Protein AF-A0A1N5V7X4-F1 (afdb_monomer)

Radius of gyration: 27.91 Å; Cα contacts (8 Å, |Δi|>4): 591; chains: 1; bounding box: 66×37×84 Å

Mean predicted aligned error: 12.01 Å

Nearest PDB structures (foldseek):
  2f5t-assembly1_X-2  TM=7.445E-01  e=3.172E-15  Thermococcus litoralis
  5bpd-assembly1_D  TM=4.805E-01  e=1.870E-15  Pyrococcus furiosus
  5bpi-assembly1_D  TM=4.676E-01  e=7.653E-15  Pyrococcus furiosus
  5bqt-assembly1_B  TM=4.585E-01  e=6.335E-14  Pyrococcus furiosus
  4gem-assembly1_B  TM=7.021E-01  e=2.367E-06  Drosophila melanogaster

Sequence (352 aa):
MKNSKPSHETVIEILQDMGMTELEANVYSFIFKNGGATSRDILRALDLRQPQLYDITSGLERKGFVNVIVGRPQRYEAINPEIIYENREENLKQMRGTFLDWVKKNAPAGYKGEPEIFISRNINGFLSNTLDIIKKANQYIFIHTTLSYLVNFLDYLEEKSRRGVRVFLLLFDDGYEEGFFDEIMKKNIFSNVRYKRIGKFFAVISDESYSAFMPRNILLGARSEQYGYIFKDDDMTWFLIHNFFSGWFSSSVIDERMPEIPAEYDNQRIAITDIISLKNKGVNKIEVTIDGEYRKNGVPVILKGLVSNININEDVVNFTMKGNDGKEISIGGFDSKIEDVIAHRITIENIK

Secondary structure (DSSP, 8-state):
---PPPPHHHHHHHHHHTT--HHHHHHHHHHHHTTSEEHHHHHHHS---HHHHHHHHHHHHHTTSEEEE-SSS-EEEEPPHHHHHHHHHHHHHHHHHHHHHHHHHHPPTT--SS-SEEEESSHHHHHHHHHHHHHH-SSEEEEEE-HHHHGGGHHHHHHHHHTT-EEEEEE--S-PPTTHHHHHHHT---SEEEE-SS--EEEEEETTTEEEEEEHHHHTT---S--EEEE--HHHHHHHHHHHHHHHHTSEEEEEPPPPSSEEES-HHHHHHHHHHHHHTT---EEEEEEEEETTTTEEEEEEEEEEEEEE-SS-EEEEEEETTS-EEEEE-TT-SSSSEEEEEEEEEEE-

Structure (mmCIF, N/CA/C/O backbone):
data_AF-A0A1N5V7X4-F1
#
_entry.id   AF-A0A1N5V7X4-F1
#
loop_
_atom_site.group_PDB
_atom_site.id
_atom_site.type_symbol
_atom_site.label_atom_id
_atom_site.label_alt_id
_atom_site.label_comp_id
_atom_site.label_asym_id
_atom_site.label_entity_id
_atom_site.label_seq_id
_atom_site.pdbx_PDB_ins_code
_atom_site.Cartn_x
_atom_site.Cartn_y
_atom_site.Cartn_z
_atom_site.occupancy
_atom_site.B_iso_or_equiv
_atom_site.auth_seq_id
_atom_site.auth_comp_id
_atom_site.auth_asym_id
_atom_site.auth_atom_id
_atom_site.pdbx_PDB_model_num
ATOM 1 N N . MET A 1 1 ? 23.796 14.922 -6.665 1.00 38.22 1 MET A N 1
ATOM 2 C CA . MET A 1 1 ? 24.810 13.987 -7.207 1.00 38.22 1 MET A CA 1
ATOM 3 C C . MET A 1 1 ? 25.652 14.682 -8.267 1.00 38.22 1 MET A C 1
ATOM 5 O O . MET A 1 1 ? 25.113 15.443 -9.061 1.00 38.22 1 MET A O 1
ATOM 9 N N . LYS A 1 2 ? 26.972 14.460 -8.267 1.00 40.50 2 LYS A N 1
ATOM 10 C CA . LYS A 1 2 ? 27.852 14.876 -9.369 1.00 40.50 2 LYS A CA 1
ATOM 11 C C . LYS A 1 2 ? 27.407 14.145 -10.641 1.00 40.50 2 LYS A C 1
ATOM 13 O O . LYS A 1 2 ? 27.258 12.931 -10.600 1.00 40.50 2 LYS A O 1
ATOM 18 N N . ASN A 1 3 ? 27.232 14.882 -11.737 1.00 38.25 3 ASN A N 1
ATOM 19 C CA . ASN A 1 3 ? 26.995 14.369 -13.090 1.00 38.25 3 ASN A CA 1
ATOM 20 C C . ASN A 1 3 ? 28.169 13.487 -13.563 1.00 38.25 3 ASN A C 1
ATOM 22 O O . ASN A 1 3 ? 28.999 13.917 -14.367 1.00 38.25 3 ASN A O 1
ATOM 26 N N . SER A 1 4 ? 28.283 12.262 -13.055 1.00 53.78 4 SER A N 1
ATOM 27 C CA . SER A 1 4 ? 29.120 11.237 -13.668 1.00 53.78 4 SER A CA 1
ATOM 28 C C . SER A 1 4 ? 28.427 10.795 -14.951 1.00 53.78 4 SER A C 1
ATOM 30 O O . SER A 1 4 ? 27.310 10.281 -14.905 1.00 53.78 4 SER A O 1
ATOM 32 N N . LYS A 1 5 ? 29.063 11.029 -16.103 1.00 64.94 5 LYS A N 1
ATOM 33 C CA . LYS A 1 5 ? 28.578 10.497 -17.381 1.00 64.94 5 LYS A CA 1
ATOM 34 C C . LYS A 1 5 ? 28.381 8.976 -17.241 1.00 64.94 5 LYS A C 1
ATOM 36 O O . LYS A 1 5 ? 29.269 8.338 -16.672 1.00 64.94 5 LYS A O 1
ATOM 41 N N . PRO A 1 6 ? 27.261 8.409 -17.724 1.00 72.81 6 PRO A N 1
ATOM 42 C CA . PRO A 1 6 ? 27.033 6.968 -17.666 1.00 72.81 6 PRO A CA 1
ATOM 43 C C . PRO A 1 6 ? 28.194 6.220 -18.336 1.00 72.81 6 PRO A C 1
ATOM 45 O O . PRO A 1 6 ? 28.766 6.705 -19.320 1.00 72.81 6 PRO A O 1
ATOM 48 N N . SER A 1 7 ? 28.576 5.068 -17.775 1.00 81.75 7 SER A N 1
ATOM 49 C CA . SER A 1 7 ? 29.648 4.241 -18.337 1.00 81.75 7 SER A CA 1
ATOM 50 C C . SER A 1 7 ? 29.233 3.699 -19.710 1.00 81.75 7 SER A C 1
ATOM 52 O O . SER A 1 7 ? 28.048 3.651 -20.049 1.00 81.75 7 SER A O 1
ATOM 54 N N . HIS A 1 8 ? 30.207 3.293 -20.529 1.00 78.94 8 HIS A N 1
ATOM 55 C CA . HIS A 1 8 ? 29.888 2.717 -21.835 1.00 78.94 8 HIS A CA 1
ATOM 56 C C . HIS A 1 8 ? 29.075 1.423 -21.702 1.00 78.94 8 HIS A C 1
ATOM 58 O O . HIS A 1 8 ? 28.142 1.241 -22.476 1.00 78.94 8 HIS A O 1
ATOM 64 N N . GLU A 1 9 ? 29.392 0.592 -20.707 1.00 81.00 9 GLU A N 1
ATOM 65 C CA . GLU A 1 9 ? 28.681 -0.655 -20.399 1.00 81.00 9 GLU A CA 1
ATOM 66 C C . GLU A 1 9 ? 27.210 -0.389 -20.070 1.00 81.00 9 GLU A C 1
ATOM 68 O O . GLU A 1 9 ? 26.336 -0.963 -20.709 1.00 81.00 9 GLU A O 1
ATOM 73 N N . THR A 1 10 ? 26.924 0.582 -19.194 1.00 85.31 10 THR A N 1
ATOM 74 C CA . THR A 1 10 ? 25.542 0.961 -18.855 1.00 85.31 10 THR A CA 1
ATOM 75 C C . THR A 1 10 ? 24.755 1.426 -20.083 1.00 85.31 10 THR A C 1
ATOM 77 O O . THR A 1 10 ? 23.578 1.116 -20.227 1.00 85.31 10 THR A O 1
ATOM 80 N N . VAL A 1 11 ? 25.386 2.162 -21.005 1.00 84.19 11 VAL A N 1
ATOM 81 C CA . VAL A 1 11 ? 24.719 2.598 -22.245 1.00 84.19 11 VAL A CA 1
ATOM 82 C C . VAL A 1 11 ? 24.416 1.415 -23.167 1.00 84.19 11 VAL A C 1
ATOM 84 O O . VAL A 1 11 ? 23.368 1.406 -23.808 1.00 84.19 11 VAL A O 1
ATOM 87 N N . ILE A 1 12 ? 25.304 0.421 -23.244 1.00 85.81 12 ILE A N 1
ATOM 88 C CA . ILE A 1 12 ? 25.067 -0.788 -24.040 1.00 85.81 12 ILE A CA 1
ATOM 89 C C . ILE A 1 12 ? 23.900 -1.592 -23.460 1.00 85.81 12 ILE A C 1
ATOM 91 O O . ILE A 1 12 ? 23.007 -1.953 -24.223 1.00 85.81 12 ILE A O 1
ATOM 95 N N . GLU A 1 13 ? 23.849 -1.785 -22.139 1.00 84.25 13 GLU A N 1
ATOM 96 C CA . GLU A 1 13 ? 22.734 -2.468 -21.464 1.00 84.25 13 GLU A CA 1
ATOM 97 C C . GLU A 1 13 ? 21.389 -1.788 -21.763 1.00 84.25 13 GLU A C 1
ATOM 99 O O . GLU A 1 13 ? 20.445 -2.444 -22.202 1.00 84.25 13 GLU A O 1
ATOM 104 N N . ILE A 1 14 ? 21.322 -0.456 -21.648 1.00 84.69 14 ILE A N 1
ATOM 105 C CA . ILE A 1 14 ? 20.110 0.314 -21.974 1.00 84.69 14 ILE A CA 1
ATOM 106 C C . ILE A 1 14 ? 19.690 0.097 -23.436 1.00 84.69 14 ILE A C 1
ATOM 108 O O . ILE A 1 14 ? 18.512 -0.098 -23.729 1.00 84.69 14 ILE A O 1
ATOM 112 N N . LEU A 1 15 ? 20.637 0.113 -24.380 1.00 85.44 15 LEU A N 1
ATOM 113 C CA . LEU A 1 15 ? 20.335 -0.124 -25.795 1.00 85.44 15 LEU A CA 1
ATOM 114 C C . LEU A 1 15 ? 19.847 -1.559 -26.050 1.00 85.44 15 LEU A C 1
ATOM 116 O O . LEU A 1 15 ? 19.006 -1.774 -26.929 1.00 85.44 15 LEU A O 1
ATOM 120 N N . GLN A 1 16 ? 20.332 -2.536 -25.281 1.00 85.56 16 GLN A N 1
ATOM 121 C CA . GLN A 1 16 ? 19.838 -3.910 -25.342 1.00 85.56 16 GLN A CA 1
ATOM 122 C C . GLN A 1 16 ? 18.400 -4.020 -24.830 1.00 85.56 16 GLN A C 1
ATOM 124 O O . GLN A 1 16 ? 17.574 -4.647 -25.497 1.00 85.56 16 GLN A O 1
ATOM 129 N N . ASP A 1 17 ? 18.064 -3.327 -23.741 1.00 81.31 17 ASP A N 1
ATOM 130 C CA . ASP A 1 17 ? 16.686 -3.219 -23.246 1.00 81.31 17 ASP A CA 1
ATOM 131 C C . ASP A 1 17 ? 15.754 -2.534 -24.264 1.00 81.31 17 ASP A C 1
ATOM 133 O O . ASP A 1 17 ? 14.571 -2.862 -24.362 1.00 81.31 17 ASP A O 1
ATOM 137 N N . MET A 1 18 ? 16.293 -1.650 -25.115 1.00 77.88 18 MET A N 1
ATOM 138 C CA . MET A 1 18 ? 15.581 -1.061 -26.262 1.00 77.88 18 MET A CA 1
ATOM 139 C C . MET A 1 18 ? 15.439 -2.012 -27.471 1.00 77.88 18 MET A C 1
ATOM 141 O O . MET A 1 18 ? 14.917 -1.622 -28.523 1.00 77.88 18 MET A O 1
ATOM 145 N N . GLY A 1 19 ? 15.869 -3.271 -27.345 1.00 80.19 19 GLY A N 1
ATOM 146 C CA . GLY A 1 19 ? 15.718 -4.315 -28.360 1.00 80.19 19 GLY A CA 1
ATOM 147 C C . GLY A 1 19 ? 16.885 -4.425 -29.346 1.00 80.19 19 GLY A C 1
ATOM 148 O O . GLY A 1 19 ? 16.708 -4.964 -30.448 1.00 80.19 19 GLY A O 1
ATOM 149 N N . MET A 1 20 ? 18.066 -3.907 -28.997 1.00 87.19 20 MET A N 1
ATOM 150 C CA . MET A 1 20 ? 19.305 -4.176 -29.734 1.00 87.19 20 MET A CA 1
ATOM 151 C C . MET A 1 20 ? 20.001 -5.446 -29.238 1.00 87.19 20 MET A C 1
ATOM 153 O O . MET A 1 20 ? 19.921 -5.835 -28.080 1.00 87.19 20 MET A O 1
ATOM 157 N N . THR A 1 21 ? 20.747 -6.083 -30.126 1.00 89.75 21 THR A N 1
ATOM 158 C CA . THR A 1 21 ? 21.820 -6.998 -29.737 1.00 89.75 21 THR A CA 1
ATOM 159 C C . THR A 1 21 ? 23.035 -6.200 -29.265 1.00 89.75 21 THR A C 1
ATOM 161 O O . THR A 1 21 ? 23.201 -5.031 -29.613 1.00 89.75 21 THR A O 1
ATOM 164 N N . GLU A 1 22 ? 23.929 -6.838 -28.518 1.00 88.75 22 GLU A N 1
ATOM 165 C CA . GLU A 1 22 ? 25.171 -6.209 -28.055 1.00 88.75 22 GLU A CA 1
ATOM 166 C C . GLU A 1 22 ? 26.015 -5.652 -29.221 1.00 88.75 22 GLU A C 1
ATOM 168 O O . GLU A 1 22 ? 26.541 -4.541 -29.160 1.00 88.75 22 GLU A O 1
ATOM 173 N N . LEU A 1 23 ? 26.098 -6.386 -30.337 1.00 90.75 23 LEU A N 1
ATOM 174 C CA . LEU A 1 23 ? 26.820 -5.939 -31.532 1.00 90.75 23 LEU A CA 1
ATOM 175 C C . LEU A 1 23 ? 26.146 -4.738 -32.210 1.00 90.75 23 LEU A C 1
ATOM 177 O O . LEU A 1 23 ? 26.835 -3.807 -32.628 1.00 90.75 23 LEU A O 1
ATOM 181 N N . GLU A 1 24 ? 24.814 -4.726 -32.293 1.00 92.88 24 GLU A N 1
ATOM 182 C CA . GLU A 1 24 ? 24.054 -3.573 -32.793 1.00 92.88 24 GLU A CA 1
ATOM 183 C C . GLU A 1 24 ? 24.285 -2.333 -31.919 1.00 92.88 24 GLU A C 1
ATOM 185 O O . GLU A 1 24 ? 24.556 -1.258 -32.455 1.00 92.88 24 GLU A O 1
ATOM 190 N N . ALA A 1 25 ? 24.259 -2.485 -30.592 1.00 92.56 25 ALA A N 1
ATOM 191 C CA . ALA A 1 25 ? 24.495 -1.401 -29.642 1.00 92.56 25 ALA A CA 1
ATOM 192 C C . ALA A 1 25 ? 25.911 -0.813 -29.767 1.00 92.56 25 ALA A C 1
ATOM 194 O O . ALA A 1 25 ? 26.089 0.411 -29.740 1.00 92.56 25 ALA A O 1
ATOM 195 N N . ASN A 1 26 ? 26.917 -1.667 -29.974 1.00 91.75 26 ASN A N 1
ATOM 196 C CA . ASN A 1 26 ? 28.298 -1.248 -30.211 1.00 91.75 26 ASN A CA 1
ATOM 197 C C . ASN A 1 26 ? 28.459 -0.493 -31.541 1.00 91.75 26 ASN A C 1
ATOM 199 O O . ASN A 1 26 ? 29.053 0.589 -31.570 1.00 91.75 26 ASN A O 1
ATOM 203 N N . VAL A 1 27 ? 27.888 -1.013 -32.634 1.00 93.50 27 VAL A N 1
ATOM 204 C CA . VAL A 1 27 ? 27.922 -0.350 -33.951 1.00 93.50 27 VAL A CA 1
ATOM 205 C C . VAL A 1 27 ? 27.186 0.990 -33.912 1.00 93.50 27 VAL A C 1
ATOM 207 O O . VAL A 1 27 ? 27.732 1.997 -34.364 1.00 93.50 27 VAL A O 1
ATOM 210 N N . TYR A 1 28 ? 25.989 1.037 -33.325 1.00 92.88 28 TYR A N 1
ATOM 211 C CA . TYR A 1 28 ? 25.222 2.271 -33.156 1.00 92.88 28 TYR A CA 1
ATOM 212 C C . TYR A 1 28 ? 25.993 3.306 -32.326 1.00 92.88 28 TYR A C 1
ATOM 214 O O . TYR A 1 28 ? 26.136 4.453 -32.750 1.00 92.88 28 TYR A O 1
ATOM 222 N N . SER A 1 29 ? 26.566 2.893 -31.189 1.00 91.19 29 SER A N 1
ATOM 223 C CA . SER A 1 29 ? 27.372 3.770 -30.331 1.00 91.19 29 SER A CA 1
ATOM 224 C C . SER A 1 29 ? 28.573 4.349 -31.076 1.00 91.19 29 SER A C 1
ATOM 226 O O . SER A 1 29 ? 28.891 5.528 -30.911 1.00 91.19 29 SER A O 1
ATOM 228 N N . PHE A 1 30 ? 29.241 3.540 -31.903 1.00 92.94 30 PHE A N 1
ATOM 229 C CA . PHE A 1 30 ? 30.347 3.997 -32.738 1.00 92.94 30 PHE A CA 1
ATOM 230 C C . PHE A 1 30 ? 29.884 5.030 -33.773 1.00 92.94 30 PHE A C 1
ATOM 232 O O . PHE A 1 30 ? 30.488 6.098 -33.874 1.00 92.94 30 PHE A O 1
ATOM 239 N N . ILE A 1 31 ? 28.797 4.759 -34.503 1.00 93.50 31 ILE A N 1
ATOM 240 C CA . ILE A 1 31 ? 28.2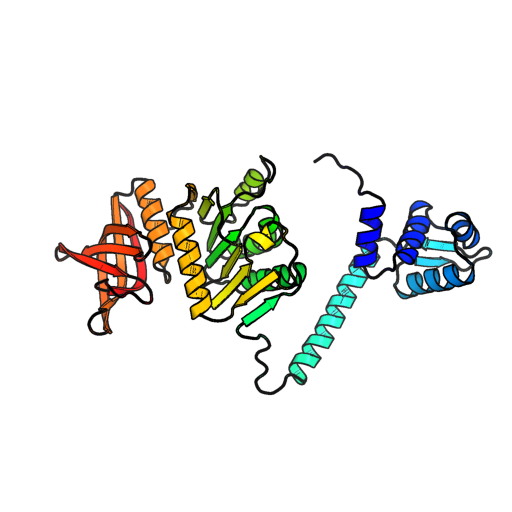29 5.691 -35.491 1.00 93.50 31 ILE A CA 1
ATOM 241 C C . ILE A 1 31 ? 27.845 7.016 -34.816 1.00 93.50 31 ILE A C 1
ATOM 243 O O . ILE A 1 31 ? 28.221 8.080 -35.305 1.00 93.50 31 ILE A O 1
ATOM 247 N N . PHE A 1 32 ? 27.155 6.963 -33.673 1.00 91.00 32 PHE A N 1
ATOM 248 C CA . PHE A 1 32 ? 26.712 8.145 -32.933 1.00 91.00 32 PHE A CA 1
ATOM 249 C C . PHE A 1 32 ? 27.894 8.994 -32.445 1.00 91.00 32 PHE A C 1
ATOM 251 O O . PHE A 1 32 ? 27.939 10.197 -32.701 1.00 91.00 32 PHE A O 1
ATOM 258 N N . LYS A 1 33 ? 28.900 8.371 -31.811 1.00 90.19 33 LYS A N 1
ATOM 259 C CA . LYS A 1 33 ? 30.098 9.068 -31.300 1.00 90.19 33 LYS A CA 1
ATOM 260 C C . LYS A 1 33 ? 30.885 9.790 -32.396 1.00 90.19 33 LYS A C 1
ATOM 262 O O . LYS A 1 33 ? 31.510 10.806 -32.112 1.00 90.19 33 LYS A O 1
ATOM 267 N N . ASN A 1 34 ? 30.861 9.270 -33.622 1.00 91.50 34 ASN A N 1
ATOM 268 C CA . ASN A 1 34 ? 31.596 9.836 -34.753 1.00 91.50 34 ASN A CA 1
ATOM 269 C C . ASN A 1 34 ? 30.761 10.806 -35.612 1.00 91.50 34 ASN A C 1
ATOM 271 O O . ASN A 1 34 ? 31.271 11.328 -36.600 1.00 91.50 34 ASN A O 1
ATOM 275 N N . GLY A 1 35 ? 29.492 11.068 -35.263 1.00 89.69 35 GLY A N 1
ATOM 276 C C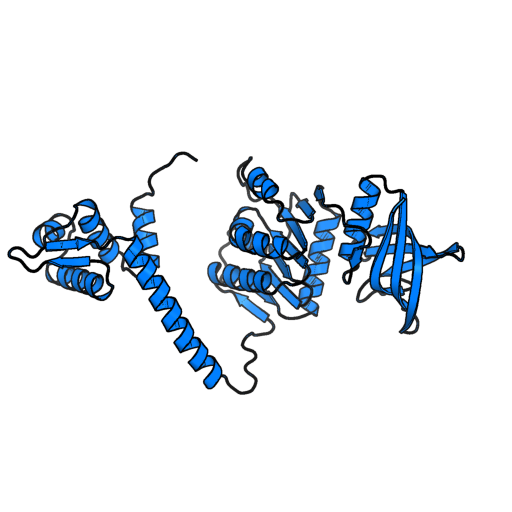A . GLY A 1 35 ? 28.602 11.890 -36.097 1.00 89.69 35 GLY A CA 1
ATOM 277 C C . GLY A 1 35 ? 28.310 11.244 -37.459 1.00 89.69 35 GLY A C 1
ATOM 278 O O . GLY A 1 35 ? 28.133 11.929 -38.468 1.00 89.69 35 GLY A O 1
ATOM 279 N N . GLY A 1 36 ? 28.325 9.914 -37.503 1.00 91.25 36 GLY A N 1
ATOM 280 C CA . GLY A 1 36 ? 28.222 9.100 -38.705 1.00 91.25 36 GLY A CA 1
ATOM 281 C C . GLY A 1 36 ? 29.522 8.373 -39.054 1.00 91.25 36 GLY A C 1
ATOM 282 O O . GLY A 1 36 ? 30.610 8.758 -38.638 1.00 91.25 36 GLY A O 1
ATOM 283 N N . ALA A 1 37 ? 29.412 7.297 -39.828 1.00 94.31 37 ALA A N 1
ATOM 284 C CA . ALA A 1 37 ? 30.558 6.479 -40.218 1.00 94.31 37 ALA A CA 1
ATOM 285 C C . ALA A 1 37 ? 30.322 5.778 -41.558 1.00 94.31 37 ALA A C 1
ATOM 287 O O . ALA A 1 37 ? 29.186 5.464 -41.912 1.00 94.31 37 ALA A O 1
ATOM 288 N N . THR A 1 38 ? 31.386 5.497 -42.309 1.00 94.00 38 THR A N 1
ATOM 289 C CA . THR A 1 38 ? 31.300 4.609 -43.478 1.00 94.00 38 THR A CA 1
ATOM 290 C C . THR A 1 38 ? 31.459 3.151 -43.056 1.00 94.00 38 THR A C 1
ATOM 292 O O . THR A 1 38 ? 32.015 2.859 -41.996 1.00 94.00 38 THR A O 1
ATOM 295 N N . SER A 1 39 ? 31.061 2.203 -43.913 1.00 91.25 39 SER A N 1
ATOM 296 C CA . SER A 1 39 ? 31.326 0.776 -43.655 1.00 91.25 39 SER A CA 1
ATOM 297 C C . SER A 1 39 ? 32.802 0.497 -43.363 1.00 91.25 39 SER A C 1
ATOM 299 O O . SER A 1 39 ? 33.122 -0.349 -42.536 1.00 91.25 39 SER A O 1
ATOM 301 N N . ARG A 1 40 ? 33.714 1.222 -44.022 1.00 90.06 40 ARG A N 1
ATOM 302 C CA . ARG A 1 40 ? 35.155 1.044 -43.837 1.00 90.06 40 ARG A CA 1
ATOM 303 C C . ARG A 1 40 ? 35.621 1.505 -42.459 1.00 90.06 40 ARG A C 1
ATOM 305 O O . ARG A 1 40 ? 36.514 0.878 -41.898 1.00 90.06 40 ARG A O 1
ATOM 312 N N . ASP A 1 41 ? 35.040 2.578 -41.935 1.00 92.44 41 ASP A N 1
ATOM 313 C CA . ASP A 1 41 ? 35.384 3.101 -40.611 1.00 92.44 41 ASP A CA 1
ATOM 314 C C . ASP A 1 41 ? 34.920 2.133 -39.524 1.00 92.44 41 ASP A C 1
ATOM 316 O O . ASP A 1 41 ? 35.686 1.808 -38.619 1.00 92.44 41 ASP A O 1
ATOM 320 N N . ILE A 1 42 ? 33.707 1.592 -39.678 1.00 92.94 42 ILE A N 1
ATOM 321 C CA . ILE A 1 42 ? 33.131 0.638 -38.728 1.00 92.94 42 ILE A CA 1
ATOM 322 C C . ILE A 1 42 ? 33.935 -0.671 -38.714 1.00 92.94 42 ILE A C 1
ATOM 324 O O . ILE A 1 42 ? 34.324 -1.116 -37.643 1.00 92.94 42 ILE A O 1
ATOM 328 N N . LEU A 1 43 ? 34.255 -1.249 -39.882 1.00 91.75 43 LEU A N 1
ATOM 329 C CA . LEU A 1 43 ? 35.048 -2.492 -39.982 1.00 91.75 43 LEU A CA 1
ATOM 330 C C . LEU A 1 43 ? 36.482 -2.355 -39.451 1.00 91.75 43 LEU A C 1
ATOM 332 O O . LEU A 1 43 ? 37.118 -3.352 -39.134 1.00 91.75 43 LEU A O 1
ATOM 336 N N . ARG A 1 44 ? 37.032 -1.135 -39.423 1.00 89.81 44 ARG A N 1
ATOM 337 C CA . ARG A 1 44 ? 38.366 -0.878 -38.860 1.00 89.81 44 ARG A CA 1
ATOM 338 C C . ARG A 1 44 ? 38.337 -0.731 -37.348 1.00 89.81 44 ARG A C 1
ATOM 340 O O . ARG A 1 44 ? 39.305 -1.102 -36.697 1.00 89.81 44 ARG A O 1
ATOM 347 N N . ALA A 1 45 ? 37.287 -0.110 -36.821 1.00 90.06 45 ALA A N 1
ATOM 348 C CA . ALA A 1 45 ? 37.178 0.192 -35.402 1.00 90.06 45 ALA A CA 1
ATOM 349 C C . ALA A 1 45 ? 36.593 -0.969 -34.595 1.00 90.06 45 ALA A C 1
ATOM 351 O O . ALA A 1 45 ? 36.943 -1.146 -33.432 1.00 90.06 45 ALA A O 1
ATOM 352 N N . LEU A 1 46 ? 35.701 -1.742 -35.210 1.00 87.38 46 LEU A N 1
ATOM 353 C CA . LEU A 1 46 ? 35.051 -2.898 -34.617 1.00 87.38 46 LEU A CA 1
ATOM 354 C C . LEU A 1 46 ? 35.508 -4.125 -35.400 1.00 87.38 46 LEU A C 1
ATOM 356 O O . LEU A 1 46 ? 35.407 -4.131 -36.626 1.00 87.38 46 LEU A O 1
ATOM 360 N N . ASP A 1 47 ? 36.018 -5.137 -34.697 1.00 87.00 47 ASP A N 1
ATOM 361 C CA . ASP A 1 47 ? 36.519 -6.394 -35.269 1.00 87.00 47 ASP A CA 1
ATOM 362 C C . ASP A 1 47 ? 35.369 -7.229 -35.863 1.00 87.00 47 ASP A C 1
ATOM 364 O O . ASP A 1 47 ? 34.889 -8.211 -35.298 1.00 87.00 47 ASP A O 1
ATOM 368 N N . LEU A 1 48 ? 34.842 -6.755 -36.990 1.00 90.44 48 LEU A N 1
ATOM 369 C CA . LEU A 1 48 ? 33.661 -7.266 -37.665 1.00 90.44 48 LEU A CA 1
ATOM 370 C C . LEU A 1 48 ? 34.019 -7.653 -39.094 1.00 90.44 48 LEU A C 1
ATOM 372 O O . LEU A 1 48 ? 34.777 -6.973 -39.785 1.00 90.44 48 LEU A O 1
ATOM 376 N N . ARG A 1 49 ? 33.399 -8.724 -39.590 1.00 90.38 49 ARG A N 1
ATOM 377 C CA . ARG A 1 49 ? 33.468 -9.082 -41.011 1.00 90.38 49 ARG A CA 1
ATOM 378 C C . ARG A 1 49 ? 32.405 -8.320 -41.793 1.00 90.38 49 ARG A C 1
ATOM 380 O O . ARG A 1 49 ? 31.328 -8.022 -41.284 1.00 90.38 49 ARG A O 1
ATOM 387 N N . GLN A 1 50 ? 32.674 -8.068 -43.072 1.00 87.38 50 GLN A N 1
ATOM 388 C CA . GLN A 1 50 ? 31.773 -7.310 -43.944 1.00 87.38 50 GLN A CA 1
ATOM 389 C C . GLN A 1 50 ? 30.324 -7.846 -43.993 1.00 87.38 50 GLN A C 1
ATOM 391 O O . GLN A 1 50 ? 29.416 -7.020 -43.915 1.00 87.38 50 GLN A O 1
ATOM 396 N N . PRO A 1 51 ? 30.069 -9.173 -44.038 1.00 90.81 51 PRO A N 1
ATOM 397 C CA . PRO A 1 51 ? 28.703 -9.696 -43.959 1.00 90.81 51 PRO A CA 1
ATOM 398 C C . PRO A 1 51 ? 28.013 -9.367 -42.628 1.00 90.81 51 PRO A C 1
ATOM 400 O O . PRO A 1 51 ? 26.867 -8.937 -42.624 1.00 90.81 51 PRO A O 1
ATOM 403 N N . GLN A 1 52 ? 28.737 -9.471 -41.506 1.00 90.19 52 GLN A N 1
ATOM 404 C CA . GLN A 1 52 ? 28.195 -9.170 -40.175 1.00 90.19 52 GLN A CA 1
ATOM 405 C C . GLN A 1 52 ? 27.809 -7.697 -40.058 1.00 90.19 52 GLN A C 1
ATOM 407 O O . GLN A 1 52 ? 26.754 -7.381 -39.518 1.00 90.19 52 GLN A O 1
ATOM 412 N N . LEU A 1 53 ? 28.638 -6.794 -40.591 1.00 92.00 53 LEU A N 1
ATOM 413 C CA . LEU A 1 53 ? 28.308 -5.375 -40.587 1.00 92.00 53 LEU A CA 1
ATOM 414 C C . LEU A 1 53 ? 27.035 -5.089 -41.389 1.00 92.00 53 LEU A C 1
ATOM 416 O O . LEU A 1 53 ? 26.229 -4.286 -40.939 1.00 92.00 53 LEU A O 1
ATOM 420 N N . TYR A 1 54 ? 26.853 -5.734 -42.543 1.00 89.50 54 TYR A N 1
ATOM 421 C CA . TYR A 1 54 ? 25.648 -5.559 -43.354 1.00 89.50 54 TYR A CA 1
ATOM 422 C C . TYR A 1 54 ? 24.387 -6.020 -42.612 1.00 89.50 54 TYR A C 1
ATOM 424 O O . TYR A 1 54 ? 23.395 -5.293 -42.577 1.00 89.50 54 TYR A O 1
ATOM 432 N N . ASP A 1 55 ? 24.443 -7.186 -41.964 1.00 90.81 55 ASP A N 1
ATOM 433 C CA . ASP A 1 55 ? 23.324 -7.703 -41.170 1.00 90.81 55 ASP A CA 1
ATOM 434 C C . ASP A 1 55 ? 22.971 -6.755 -40.015 1.00 90.81 55 ASP A C 1
ATOM 436 O O . ASP A 1 55 ? 21.795 -6.455 -39.789 1.00 90.81 55 ASP A O 1
ATOM 440 N N . ILE A 1 56 ? 23.993 -6.234 -39.325 1.00 94.12 56 ILE A N 1
ATOM 441 C CA . ILE A 1 56 ? 23.837 -5.296 -38.210 1.00 94.12 56 ILE A CA 1
ATOM 442 C C . ILE A 1 56 ? 23.263 -3.958 -38.686 1.00 94.12 56 ILE A C 1
ATOM 444 O O . ILE A 1 56 ? 22.284 -3.481 -38.115 1.00 94.12 56 ILE A O 1
ATOM 448 N N . THR A 1 57 ? 23.832 -3.336 -39.722 1.00 91.06 57 THR A N 1
ATOM 449 C CA . THR A 1 57 ? 23.356 -2.026 -40.192 1.00 91.06 57 THR A CA 1
ATOM 450 C C . THR A 1 57 ? 21.966 -2.118 -40.801 1.00 91.06 57 THR A C 1
ATOM 452 O O . THR A 1 57 ? 21.155 -1.229 -40.561 1.00 91.06 57 THR A O 1
ATOM 455 N N . SER A 1 58 ? 21.643 -3.213 -41.494 1.00 89.38 58 SER A N 1
ATOM 456 C CA . SER A 1 58 ? 20.285 -3.472 -41.977 1.00 89.38 58 SER A CA 1
ATOM 457 C C . SER A 1 58 ? 19.305 -3.717 -40.822 1.00 89.38 58 SER A C 1
ATOM 459 O O . SER A 1 58 ? 18.164 -3.260 -40.867 1.00 89.38 58 SER A O 1
ATOM 461 N N . GLY A 1 59 ? 19.733 -4.405 -39.757 1.00 90.00 59 GLY A N 1
ATOM 462 C CA . GLY A 1 59 ? 18.956 -4.557 -38.524 1.00 90.00 59 GLY A CA 1
ATOM 463 C C . GLY A 1 59 ? 18.648 -3.216 -37.860 1.00 90.00 59 GLY A C 1
ATOM 464 O O . GLY A 1 59 ? 17.485 -2.926 -37.575 1.00 90.00 59 GLY A O 1
ATOM 465 N N . LEU A 1 60 ? 19.669 -2.376 -37.686 1.00 90.81 60 LEU A N 1
ATOM 466 C CA . LEU A 1 60 ? 19.543 -1.030 -37.129 1.00 90.81 60 LEU A CA 1
ATOM 467 C C . LEU A 1 60 ? 18.647 -0.127 -37.988 1.00 90.81 60 LEU A C 1
ATOM 469 O O . LEU A 1 60 ? 17.814 0.589 -37.437 1.00 90.81 60 LEU A O 1
ATOM 473 N N . GLU A 1 61 ? 18.775 -0.183 -39.314 1.00 90.25 61 GLU A N 1
ATOM 474 C CA . GLU A 1 61 ? 17.941 0.577 -40.252 1.00 90.25 61 GLU A CA 1
ATOM 475 C C . GLU A 1 61 ? 16.471 0.148 -40.158 1.00 90.25 61 GLU A C 1
ATOM 477 O O . GLU A 1 61 ? 15.603 0.985 -39.918 1.00 90.25 61 GLU A O 1
ATOM 482 N N . ARG A 1 62 ? 16.176 -1.161 -40.230 1.00 86.12 62 ARG A N 1
ATOM 483 C CA . ARG A 1 62 ? 14.801 -1.685 -40.080 1.00 86.12 62 ARG A CA 1
ATOM 484 C C . ARG A 1 62 ? 14.169 -1.302 -38.747 1.00 86.12 62 ARG A C 1
ATOM 486 O O . ARG A 1 62 ? 12.960 -1.115 -38.660 1.00 86.12 62 ARG A O 1
ATOM 493 N N . LYS A 1 63 ? 14.983 -1.241 -37.697 1.00 83.94 63 LYS A N 1
ATOM 494 C CA . LYS A 1 63 ? 14.558 -0.862 -36.350 1.00 83.94 63 LYS A CA 1
ATOM 495 C C . LYS A 1 63 ? 14.444 0.659 -36.158 1.00 83.94 63 LYS A C 1
ATOM 497 O O . LYS A 1 63 ? 13.980 1.055 -35.088 1.00 83.94 63 LYS A O 1
ATOM 502 N N . GLY A 1 64 ? 14.851 1.465 -37.145 1.00 86.56 64 GLY A N 1
ATOM 503 C CA . GLY A 1 64 ? 14.763 2.926 -37.138 1.00 86.56 64 GLY A CA 1
ATOM 504 C C . GLY A 1 64 ? 15.849 3.633 -36.324 1.00 86.56 64 GLY A C 1
ATOM 505 O O . GLY A 1 64 ? 15.612 4.734 -35.845 1.00 86.56 64 GLY A O 1
ATOM 506 N N . PHE A 1 65 ? 17.018 3.014 -36.128 1.00 88.94 65 PHE A N 1
ATOM 507 C CA . PHE A 1 65 ? 18.112 3.587 -35.329 1.00 88.94 65 PHE A CA 1
ATOM 508 C C . PHE A 1 65 ? 19.191 4.287 -36.158 1.00 88.94 65 PHE A C 1
ATOM 510 O O . PHE A 1 65 ? 19.906 5.143 -35.638 1.00 88.94 65 PHE A O 1
ATOM 517 N N . VAL A 1 66 ? 19.340 3.936 -37.435 1.00 92.19 66 VAL A N 1
ATOM 518 C CA . VAL A 1 66 ? 20.315 4.568 -38.332 1.00 92.19 66 VAL A CA 1
ATOM 519 C C . VAL A 1 66 ? 19.682 4.890 -39.677 1.00 92.19 66 VAL A C 1
ATOM 521 O O . VAL A 1 66 ? 18.868 4.122 -40.183 1.00 92.19 66 VAL A O 1
ATOM 524 N N . ASN A 1 67 ? 20.105 6.000 -40.270 1.00 90.38 67 ASN A N 1
ATOM 525 C CA . ASN A 1 67 ? 19.843 6.339 -41.659 1.00 90.38 67 ASN A CA 1
ATOM 526 C C . ASN A 1 67 ? 21.015 5.894 -42.529 1.00 90.38 67 ASN A C 1
ATOM 528 O O . ASN A 1 67 ? 22.180 6.119 -42.188 1.00 90.38 67 ASN A O 1
ATOM 532 N N . VAL A 1 68 ? 20.702 5.309 -43.683 1.00 90.06 68 VAL A N 1
ATOM 533 C CA . VAL A 1 68 ? 21.686 4.987 -44.716 1.00 90.06 68 VAL A CA 1
ATOM 534 C C . VAL A 1 68 ? 21.689 6.100 -45.756 1.00 90.06 68 VAL A C 1
ATOM 536 O O . VAL A 1 68 ? 20.755 6.253 -46.541 1.00 90.06 68 VAL A O 1
ATOM 539 N N . ILE A 1 69 ? 22.766 6.879 -45.789 1.00 88.25 69 ILE A N 1
ATOM 540 C CA . ILE A 1 69 ? 22.977 7.895 -46.815 1.00 88.25 69 ILE A CA 1
ATOM 541 C C . ILE A 1 69 ? 23.633 7.225 -48.017 1.00 88.25 69 ILE A C 1
ATOM 543 O O . ILE A 1 69 ? 24.799 6.807 -47.984 1.00 88.25 69 ILE A O 1
ATOM 547 N N . VAL A 1 70 ? 22.854 7.128 -49.092 1.00 80.06 70 VAL A N 1
ATOM 548 C CA . VAL A 1 70 ? 23.291 6.553 -50.363 1.00 80.06 70 VAL A CA 1
ATOM 549 C C . VAL A 1 70 ? 24.358 7.458 -50.981 1.00 80.06 70 VAL A C 1
ATOM 551 O O . VAL A 1 70 ? 24.110 8.616 -51.307 1.00 80.06 70 VAL A O 1
ATOM 554 N N . GLY A 1 71 ? 25.564 6.919 -51.146 1.00 76.31 71 GLY A N 1
ATOM 555 C CA . GLY A 1 71 ? 26.724 7.644 -51.654 1.00 76.31 71 GLY A CA 1
ATOM 556 C C . GLY A 1 71 ? 27.900 6.713 -51.941 1.00 76.31 71 GLY A C 1
ATOM 557 O O . GLY A 1 71 ? 27.828 5.503 -51.720 1.00 76.31 71 GLY A O 1
ATOM 558 N N . ARG A 1 72 ? 29.003 7.271 -52.454 1.00 76.00 72 ARG A N 1
ATOM 559 C CA . ARG A 1 72 ? 30.273 6.552 -52.645 1.00 76.00 72 ARG A CA 1
ATOM 560 C C . ARG A 1 72 ? 31.390 7.292 -51.897 1.00 76.00 72 ARG A C 1
ATOM 562 O O . ARG A 1 72 ? 31.914 8.259 -52.444 1.00 76.00 72 ARG A O 1
ATOM 569 N N . PRO A 1 73 ? 31.779 6.854 -50.686 1.00 78.94 73 PRO A N 1
ATOM 570 C CA . PRO A 1 73 ? 31.296 5.671 -49.961 1.00 78.94 73 PRO A CA 1
ATOM 571 C C . PRO A 1 73 ? 29.921 5.871 -49.298 1.00 78.94 73 PRO A C 1
ATOM 573 O O . PRO A 1 73 ? 29.528 6.993 -48.993 1.00 78.94 73 PRO A O 1
ATOM 576 N N . GLN A 1 74 ? 29.211 4.766 -49.056 1.00 86.44 74 GLN A N 1
ATOM 577 C CA . GLN A 1 74 ? 27.971 4.747 -48.274 1.00 86.44 74 GLN A CA 1
ATOM 578 C C . GLN A 1 74 ? 28.263 5.142 -46.821 1.00 86.44 74 GLN A C 1
ATOM 580 O O . GLN A 1 74 ? 29.241 4.662 -46.233 1.00 86.44 74 GLN A O 1
ATOM 585 N N . ARG A 1 75 ? 27.411 5.998 -46.250 1.00 92.00 75 ARG A N 1
ATOM 586 C CA . ARG A 1 75 ? 27.556 6.519 -44.885 1.00 92.00 75 ARG A CA 1
ATOM 587 C C . ARG A 1 75 ? 26.319 6.190 -44.059 1.00 92.00 75 ARG A C 1
ATOM 589 O O . ARG A 1 75 ? 25.203 6.264 -44.559 1.00 92.00 75 ARG A O 1
ATOM 596 N N . TYR A 1 76 ? 26.537 5.842 -42.801 1.00 93.75 76 TYR A N 1
ATOM 597 C CA . TYR A 1 76 ? 25.492 5.623 -41.810 1.00 93.75 76 TYR A CA 1
ATOM 598 C C . TYR A 1 76 ? 25.481 6.792 -40.840 1.00 93.75 76 TYR A C 1
ATOM 600 O O . TYR A 1 76 ? 26.547 7.231 -40.405 1.00 93.75 76 TYR A O 1
ATOM 608 N N . GLU A 1 77 ? 24.297 7.263 -40.481 1.00 93.75 77 GLU A N 1
ATOM 609 C CA . GLU A 1 77 ? 24.104 8.289 -39.459 1.00 93.75 77 GLU A CA 1
ATOM 610 C C . GLU A 1 77 ? 23.131 7.784 -38.405 1.00 93.75 77 GLU A C 1
ATOM 612 O O . GLU A 1 77 ? 22.113 7.180 -38.732 1.00 93.75 77 GLU A O 1
ATOM 617 N N . ALA A 1 78 ? 23.455 8.001 -37.133 1.00 91.56 78 ALA A N 1
ATOM 618 C CA . ALA A 1 78 ? 22.562 7.645 -36.044 1.00 91.56 78 ALA A CA 1
ATOM 619 C C . ALA A 1 78 ? 21.369 8.607 -36.029 1.00 91.56 78 ALA A C 1
ATOM 621 O O . ALA A 1 78 ? 21.540 9.820 -36.153 1.00 91.56 78 ALA A O 1
ATOM 622 N N . ILE A 1 79 ? 20.165 8.063 -35.876 1.00 88.19 79 ILE A N 1
ATOM 623 C CA . ILE A 1 79 ? 18.961 8.871 -35.673 1.00 88.19 79 ILE A CA 1
ATOM 624 C C . ILE A 1 79 ? 18.999 9.452 -34.252 1.00 88.19 79 ILE A C 1
ATOM 626 O O . ILE A 1 79 ? 19.606 8.871 -33.352 1.00 88.19 79 ILE A O 1
ATOM 630 N N . ASN A 1 80 ? 18.377 10.618 -34.048 1.00 82.06 80 ASN A N 1
ATOM 631 C CA . ASN A 1 80 ? 18.268 11.228 -32.723 1.00 82.06 80 ASN A CA 1
ATOM 632 C C . ASN A 1 80 ? 17.612 10.232 -31.729 1.00 82.06 80 ASN A C 1
ATOM 634 O O . ASN A 1 80 ? 16.493 9.781 -31.996 1.00 82.06 80 ASN A O 1
ATOM 638 N N . PRO A 1 81 ? 18.269 9.908 -30.594 1.00 78.19 81 PRO A N 1
ATOM 639 C CA . PRO A 1 81 ? 17.727 9.028 -29.560 1.00 78.19 81 PRO A CA 1
ATOM 640 C C . PRO A 1 81 ? 16.323 9.399 -29.068 1.00 78.19 81 PRO A C 1
ATOM 642 O O . PRO A 1 81 ? 15.538 8.497 -28.790 1.00 78.19 81 PRO A O 1
ATOM 645 N N . GLU A 1 82 ? 15.985 10.691 -28.991 1.00 80.44 82 GLU A N 1
ATOM 646 C CA . GLU A 1 82 ? 14.649 11.144 -28.569 1.00 80.44 82 GLU A CA 1
ATOM 647 C C . GLU A 1 82 ? 13.569 10.660 -29.547 1.00 80.44 82 GLU A C 1
ATOM 649 O O . GLU A 1 82 ? 12.599 10.027 -29.140 1.00 80.44 82 GLU A O 1
ATOM 654 N N . ILE A 1 83 ? 13.804 10.831 -30.853 1.00 81.31 83 ILE A N 1
ATOM 655 C CA . ILE A 1 83 ? 12.888 10.393 -31.920 1.00 81.31 83 ILE A CA 1
ATOM 656 C C . ILE A 1 83 ? 12.737 8.868 -31.921 1.00 81.31 83 ILE A C 1
ATOM 658 O O . ILE A 1 83 ? 11.648 8.330 -32.124 1.00 81.31 83 ILE A O 1
ATOM 662 N N . ILE A 1 84 ? 13.838 8.145 -31.707 1.00 80.19 84 ILE A N 1
ATOM 663 C CA . ILE A 1 84 ? 13.816 6.683 -31.593 1.00 80.19 84 ILE A CA 1
ATOM 664 C C . ILE A 1 84 ? 12.912 6.258 -30.430 1.00 80.19 84 ILE A C 1
ATOM 666 O O . ILE A 1 84 ? 12.102 5.341 -30.587 1.00 80.19 84 ILE A O 1
ATOM 670 N N . TYR A 1 85 ? 13.067 6.902 -29.271 1.00 79.00 85 TYR A N 1
ATOM 671 C CA . TYR A 1 85 ? 12.306 6.583 -28.069 1.00 79.00 85 TYR A CA 1
ATOM 672 C C . TYR A 1 85 ? 10.810 6.852 -28.267 1.00 79.00 85 TYR A C 1
ATOM 674 O O . TYR A 1 85 ? 10.000 5.956 -28.033 1.00 79.00 85 TYR A O 1
ATOM 682 N N . GLU A 1 86 ? 10.451 8.026 -28.790 1.00 82.25 86 GLU A N 1
ATOM 683 C CA . GLU A 1 86 ? 9.062 8.403 -29.087 1.00 82.25 86 GLU A CA 1
ATOM 684 C C . GLU A 1 86 ? 8.395 7.403 -30.044 1.00 82.25 86 GLU A C 1
ATOM 686 O O . GLU A 1 86 ? 7.342 6.842 -29.734 1.00 82.25 86 GLU A O 1
ATOM 691 N N . ASN A 1 87 ? 9.056 7.075 -31.160 1.00 79.88 87 ASN A N 1
ATOM 692 C CA . ASN A 1 87 ? 8.546 6.102 -32.129 1.00 79.88 87 ASN A CA 1
ATOM 693 C C . ASN A 1 87 ? 8.354 4.708 -31.513 1.00 79.88 87 ASN A C 1
ATOM 695 O O . ASN A 1 87 ? 7.424 3.976 -31.863 1.00 79.88 87 ASN A O 1
ATOM 699 N N . ARG A 1 88 ? 9.249 4.288 -30.613 1.00 79.06 88 ARG A N 1
ATOM 700 C CA . ARG A 1 88 ? 9.131 2.999 -29.917 1.00 79.06 88 ARG A CA 1
ATOM 701 C C . ARG A 1 88 ? 7.975 2.999 -28.932 1.00 79.06 88 ARG A C 1
ATOM 703 O O . ARG A 1 88 ? 7.225 2.024 -28.897 1.00 79.06 88 ARG A O 1
ATOM 710 N N . GLU A 1 89 ? 7.809 4.077 -28.178 1.00 81.94 89 GLU A N 1
ATOM 711 C CA . GLU A 1 89 ? 6.698 4.237 -27.248 1.00 81.94 89 GLU A CA 1
ATOM 712 C C . GLU A 1 89 ? 5.349 4.200 -27.986 1.00 81.94 89 GLU A C 1
ATOM 714 O O . GLU A 1 89 ? 4.433 3.488 -27.567 1.00 81.94 89 GLU A O 1
ATOM 719 N N . GLU A 1 90 ? 5.234 4.888 -29.125 1.00 83.12 90 GLU A N 1
ATOM 720 C CA . GLU A 1 90 ? 4.035 4.858 -29.968 1.00 83.12 90 GLU A CA 1
ATOM 721 C C . GLU A 1 90 ? 3.747 3.465 -30.536 1.00 83.12 90 GLU A C 1
ATOM 723 O O . GLU A 1 90 ? 2.621 2.971 -30.418 1.00 83.12 90 GLU A O 1
ATOM 728 N N . ASN A 1 91 ? 4.758 2.790 -31.089 1.00 82.81 91 ASN A N 1
ATOM 729 C CA . ASN A 1 91 ? 4.604 1.429 -31.605 1.00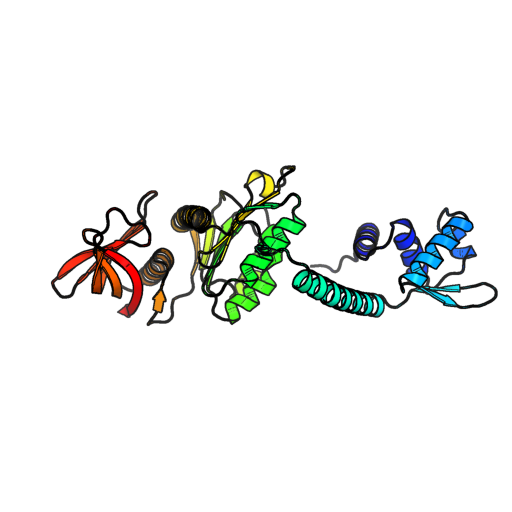 82.81 91 ASN A CA 1
ATOM 730 C C . ASN A 1 91 ? 4.149 0.457 -30.506 1.00 82.81 91 ASN A C 1
ATOM 732 O O . ASN A 1 91 ? 3.224 -0.330 -30.716 1.00 82.81 91 ASN A O 1
ATOM 736 N N . LEU A 1 92 ? 4.735 0.540 -29.306 1.00 82.75 92 LEU A N 1
ATOM 737 C CA . LEU A 1 92 ? 4.315 -0.270 -28.160 1.00 82.75 92 LEU A CA 1
ATOM 738 C C . LEU A 1 92 ? 2.873 0.040 -27.739 1.00 82.75 92 LEU A C 1
ATOM 740 O O . LEU A 1 92 ? 2.115 -0.889 -27.451 1.00 82.75 92 LEU A O 1
ATOM 744 N N . LYS A 1 93 ? 2.455 1.313 -27.750 1.00 80.88 93 LYS A N 1
ATOM 745 C CA . LYS A 1 93 ? 1.057 1.706 -27.489 1.00 80.88 93 LYS A CA 1
ATOM 746 C C . LYS A 1 93 ? 0.095 1.097 -28.518 1.00 80.88 93 LYS A C 1
ATOM 748 O O . LYS A 1 93 ? -0.946 0.569 -28.124 1.00 80.88 93 LYS A O 1
ATOM 753 N N . GLN A 1 94 ? 0.444 1.103 -29.805 1.00 83.31 94 GLN A N 1
ATOM 754 C CA . GLN A 1 94 ? -0.375 0.503 -30.870 1.00 83.31 94 GLN A CA 1
ATOM 755 C C . GLN A 1 94 ? -0.456 -1.028 -30.758 1.00 83.31 94 GLN A C 1
ATOM 757 O O . GLN A 1 94 ? -1.546 -1.608 -30.821 1.00 83.31 94 GLN A O 1
ATOM 762 N N . MET A 1 95 ? 0.685 -1.689 -30.534 1.00 85.31 95 MET A N 1
ATOM 763 C CA . MET A 1 95 ? 0.753 -3.136 -30.304 1.00 85.31 95 MET A CA 1
ATOM 764 C C . MET A 1 95 ? -0.075 -3.538 -29.083 1.00 85.31 95 MET A C 1
ATOM 766 O O . MET A 1 95 ? -0.844 -4.498 -29.151 1.00 85.31 95 MET A O 1
ATOM 770 N N . ARG A 1 96 ? 0.021 -2.768 -27.990 1.00 85.12 96 ARG A N 1
ATOM 771 C CA . ARG A 1 96 ? -0.792 -2.955 -26.784 1.00 85.12 96 ARG A CA 1
ATOM 772 C C . ARG A 1 96 ? -2.281 -2.896 -27.108 1.00 85.12 96 ARG A C 1
ATOM 774 O O . ARG A 1 96 ? -3.009 -3.785 -26.679 1.00 85.12 96 ARG A O 1
ATOM 781 N N . GLY A 1 97 ? -2.737 -1.883 -27.848 1.00 82.31 97 GLY A N 1
ATOM 782 C CA . GLY A 1 97 ? -4.146 -1.756 -28.235 1.00 82.31 97 GLY A CA 1
ATOM 783 C C . GLY A 1 97 ? -4.642 -2.983 -29.002 1.00 82.31 97 GLY A C 1
ATOM 784 O O . GLY A 1 97 ? -5.604 -3.630 -28.591 1.00 82.31 97 GLY A O 1
ATOM 785 N N . THR A 1 98 ? -3.905 -3.368 -30.045 1.00 89.00 98 THR A N 1
ATOM 786 C CA . THR A 1 98 ? -4.230 -4.527 -30.893 1.00 89.00 98 THR A CA 1
ATOM 787 C C . THR A 1 98 ? -4.284 -5.830 -30.091 1.00 89.00 98 THR A C 1
ATOM 789 O O . THR A 1 98 ? -5.223 -6.616 -30.229 1.00 89.00 98 THR A O 1
ATOM 792 N N . PHE A 1 99 ? -3.294 -6.060 -29.223 1.00 86.19 99 PHE A N 1
ATOM 793 C CA . PHE A 1 99 ? -3.232 -7.259 -28.392 1.00 86.19 99 PHE A CA 1
ATOM 794 C C . PHE A 1 99 ? -4.373 -7.311 -27.373 1.00 86.19 99 PHE A C 1
ATOM 796 O O . PHE A 1 99 ? -5.035 -8.339 -27.251 1.00 86.19 99 PHE A O 1
ATOM 803 N N . LEU A 1 100 ? -4.651 -6.206 -26.674 1.00 83.75 100 LEU A N 1
ATOM 804 C CA . LEU A 1 100 ? -5.735 -6.156 -25.691 1.00 83.75 100 LEU A CA 1
ATOM 805 C C . LEU A 1 100 ? -7.110 -6.361 -26.337 1.00 83.75 100 LEU A C 1
ATOM 807 O O . LEU A 1 100 ? -7.961 -7.025 -25.746 1.00 83.75 100 LEU A O 1
ATOM 811 N N . ASP A 1 101 ? -7.328 -5.856 -27.550 1.00 85.75 101 ASP A N 1
ATOM 812 C CA . ASP A 1 101 ? -8.561 -6.109 -28.299 1.00 85.75 101 ASP A CA 1
ATOM 813 C C . ASP A 1 101 ? -8.699 -7.578 -28.706 1.00 85.75 101 ASP A C 1
ATOM 815 O O . ASP A 1 101 ? -9.793 -8.144 -28.628 1.00 85.75 101 ASP A O 1
ATOM 819 N N . TRP A 1 102 ? -7.597 -8.222 -29.100 1.00 88.69 102 TRP A N 1
ATOM 820 C CA . TRP A 1 102 ? -7.589 -9.659 -29.357 1.00 88.69 102 TRP A CA 1
ATOM 821 C C . TRP A 1 102 ? -7.899 -10.456 -28.084 1.00 88.69 102 TRP A C 1
ATOM 823 O O . TRP A 1 102 ? -8.767 -11.328 -28.124 1.00 88.69 102 TRP A O 1
ATOM 833 N N . VAL A 1 103 ? -7.275 -10.123 -26.947 1.00 81.44 103 VAL A N 1
ATOM 834 C CA . VAL A 1 103 ? -7.531 -10.780 -25.653 1.00 81.44 103 VAL A CA 1
ATOM 835 C C . VAL A 1 103 ? -9.001 -10.649 -25.263 1.00 81.44 103 VAL A C 1
ATOM 837 O O . VAL A 1 103 ? -9.632 -11.651 -24.950 1.00 81.44 103 VAL A O 1
ATOM 840 N N . LYS A 1 104 ? -9.591 -9.451 -25.356 1.00 80.19 104 LYS A N 1
ATOM 841 C CA . LYS A 1 104 ? -11.016 -9.240 -25.044 1.00 80.19 104 LYS A CA 1
ATOM 842 C C . LYS A 1 104 ? -11.950 -10.095 -25.903 1.00 80.19 104 LYS A C 1
ATOM 844 O O . LYS A 1 104 ? -12.967 -10.561 -25.406 1.00 80.19 104 LYS A O 1
ATOM 849 N N . LYS A 1 105 ? -11.620 -10.289 -27.184 1.00 86.50 105 LYS A N 1
ATOM 850 C CA . LYS A 1 105 ? -12.435 -11.075 -28.128 1.00 86.50 105 LYS A CA 1
ATOM 851 C C . LYS A 1 105 ? -12.260 -12.586 -27.976 1.00 86.50 105 LYS A C 1
ATOM 853 O O . LYS A 1 105 ? -13.163 -13.325 -28.349 1.00 86.50 105 LYS A O 1
ATOM 858 N N . ASN A 1 106 ? -11.109 -13.035 -27.477 1.00 86.75 106 ASN A N 1
ATOM 859 C CA . ASN A 1 106 ? -10.720 -14.449 -27.475 1.00 86.75 106 ASN A CA 1
ATOM 860 C C . ASN A 1 106 ? -10.522 -15.031 -26.067 1.00 86.75 106 ASN A C 1
ATOM 862 O O . ASN A 1 106 ? -10.134 -16.191 -25.936 1.00 86.75 106 ASN A O 1
ATOM 866 N N . ALA A 1 107 ? -10.773 -14.253 -25.013 1.00 79.31 107 ALA A N 1
ATOM 867 C CA . ALA A 1 107 ? -10.722 -14.737 -23.643 1.00 79.31 107 ALA A CA 1
ATOM 868 C C . ALA A 1 107 ? -11.746 -15.877 -23.443 1.00 79.31 107 ALA A C 1
ATOM 870 O O . ALA A 1 107 ? -12.925 -15.694 -23.758 1.00 79.31 107 ALA A O 1
ATOM 871 N N . PRO A 1 108 ? -11.331 -17.045 -22.914 1.00 78.62 108 PRO A N 1
ATOM 872 C CA . PRO A 1 108 ? -12.250 -18.129 -22.579 1.00 78.62 108 PRO A CA 1
ATOM 873 C C . PRO A 1 108 ? -13.367 -17.663 -21.638 1.00 78.62 108 PRO A C 1
ATOM 875 O O . PRO A 1 108 ? -13.142 -16.818 -20.768 1.00 78.62 108 PRO A O 1
ATOM 878 N N . ALA A 1 109 ? -14.558 -18.254 -21.750 1.00 68.06 109 ALA A N 1
ATOM 879 C CA . ALA A 1 109 ? -15.616 -18.039 -20.767 1.00 68.06 109 ALA A CA 1
ATOM 880 C C . ALA A 1 109 ? -15.106 -18.438 -19.367 1.00 68.06 109 ALA A C 1
ATOM 882 O O . ALA A 1 109 ? -14.671 -19.569 -19.164 1.00 68.06 109 ALA A O 1
ATOM 883 N N . GLY A 1 110 ? -15.115 -17.496 -18.419 1.00 62.56 110 GLY A N 1
ATOM 884 C CA . GLY A 1 110 ? -14.548 -17.689 -17.078 1.00 62.56 110 GLY A CA 1
ATOM 885 C C . GLY A 1 110 ? -13.073 -17.294 -16.925 1.00 62.56 110 GLY A C 1
ATOM 886 O O . GLY A 1 110 ? -12.529 -17.416 -15.829 1.00 62.56 110 GLY A O 1
ATOM 887 N N . TYR A 1 111 ? -12.420 -16.773 -17.969 1.00 63.91 111 TYR A N 1
ATOM 888 C CA . TYR A 1 111 ? -11.113 -16.131 -17.838 1.00 63.91 111 TYR A CA 1
ATOM 889 C C . TYR A 1 111 ? -11.242 -14.874 -16.970 1.00 63.91 111 TYR A C 1
ATOM 891 O O . TYR A 1 111 ? -11.623 -13.806 -17.443 1.00 63.91 111 TYR A O 1
ATOM 899 N N . LYS A 1 112 ? -10.907 -14.999 -15.682 1.00 60.22 112 LYS A N 1
ATOM 900 C CA . LYS A 1 112 ? -10.853 -13.867 -14.744 1.00 60.22 112 LYS A CA 1
ATOM 901 C C . LYS A 1 112 ? -9.625 -12.968 -14.962 1.00 60.22 112 LYS A C 1
ATOM 903 O O . LYS A 1 112 ? -9.453 -11.991 -14.245 1.00 60.22 112 LYS A O 1
ATOM 908 N N . GLY A 1 113 ? -8.750 -13.295 -15.921 1.00 57.53 113 GLY A N 1
ATOM 909 C CA . GLY A 1 113 ? -7.528 -12.537 -16.227 1.00 57.53 113 GLY A CA 1
ATOM 910 C C . GLY A 1 113 ? -6.412 -12.660 -15.198 1.00 57.53 113 GLY A C 1
ATOM 911 O O . GLY A 1 113 ? -5.261 -12.361 -15.500 1.00 57.53 113 GLY A O 1
ATOM 912 N N . GLU A 1 114 ? -6.734 -13.113 -13.993 1.00 61.31 114 GLU A N 1
ATOM 913 C CA . GLU A 1 114 ? -5.860 -13.014 -12.842 1.00 61.31 114 GLU A CA 1
ATOM 914 C C . GLU A 1 114 ? -6.120 -14.227 -11.927 1.00 61.31 114 GLU A C 1
ATOM 916 O O . GLU A 1 114 ? -7.242 -14.379 -11.443 1.00 61.31 114 GLU A O 1
ATOM 921 N N . PRO A 1 115 ? -5.145 -15.131 -11.716 1.00 63.12 115 PRO A N 1
ATOM 922 C CA . PRO A 1 115 ? -5.296 -16.188 -10.718 1.00 63.12 115 PRO A CA 1
ATOM 923 C C . PRO A 1 115 ? -5.371 -15.576 -9.307 1.00 63.12 115 PRO A C 1
ATOM 925 O O . PRO A 1 115 ? -4.745 -14.544 -9.055 1.00 63.12 115 PRO A O 1
ATOM 928 N N . GLU A 1 116 ? -6.117 -16.219 -8.400 1.00 76.44 116 GLU A N 1
ATOM 929 C CA . GLU A 1 116 ? -6.278 -15.783 -6.995 1.00 76.44 116 GLU A CA 1
ATOM 930 C C . GLU A 1 116 ? -4.934 -15.727 -6.258 1.00 76.44 116 GLU A C 1
ATOM 932 O O . GLU A 1 116 ? -4.695 -14.838 -5.445 1.00 76.44 116 GLU A O 1
ATOM 937 N N . ILE A 1 117 ? -4.010 -16.626 -6.614 1.00 83.69 117 ILE A N 1
ATOM 938 C CA . ILE A 1 117 ? -2.624 -16.611 -6.148 1.00 83.69 117 ILE A CA 1
ATOM 939 C C . ILE A 1 117 ? -1.693 -16.723 -7.353 1.00 83.69 117 ILE A C 1
ATOM 941 O O . ILE A 1 117 ? -1.811 -17.634 -8.176 1.00 83.69 117 ILE A O 1
ATOM 945 N N . PHE A 1 118 ? -0.731 -15.812 -7.444 1.00 83.94 118 PHE A N 1
ATOM 946 C CA . PHE A 1 118 ? 0.297 -15.808 -8.477 1.00 83.94 118 PHE A CA 1
ATOM 947 C C . PHE A 1 118 ? 1.692 -15.798 -7.855 1.00 83.94 118 PHE A C 1
ATOM 949 O O . PHE A 1 118 ? 1.986 -14.985 -6.983 1.00 83.94 118 PHE A O 1
ATOM 956 N N . ILE A 1 119 ? 2.573 -16.672 -8.344 1.00 86.31 119 ILE A N 1
ATOM 957 C CA . ILE A 1 119 ? 3.988 -16.701 -7.956 1.00 86.31 119 ILE A CA 1
ATOM 958 C C . ILE A 1 119 ? 4.793 -15.969 -9.025 1.00 86.31 119 ILE A C 1
ATOM 960 O O . ILE A 1 119 ? 4.849 -16.405 -10.178 1.00 86.31 119 ILE A O 1
ATOM 964 N N . SER A 1 120 ? 5.470 -14.889 -8.640 1.00 86.25 120 SER A N 1
ATOM 965 C CA . SER A 1 120 ? 6.386 -14.196 -9.540 1.00 86.25 120 SER A CA 1
ATOM 966 C C . SER A 1 120 ? 7.751 -14.879 -9.555 1.00 86.25 120 SER A C 1
ATOM 968 O O . SER A 1 120 ? 8.407 -15.010 -8.522 1.00 86.25 120 SER A O 1
ATOM 970 N N . ARG A 1 121 ? 8.205 -15.285 -10.745 1.00 84.81 121 ARG A N 1
ATOM 971 C CA . ARG A 1 121 ? 9.502 -15.960 -10.953 1.00 84.81 121 ARG A CA 1
ATOM 972 C C . ARG A 1 121 ? 10.670 -15.010 -11.216 1.00 84.81 121 ARG A C 1
ATOM 974 O O . ARG A 1 121 ? 11.806 -15.454 -11.309 1.00 84.81 121 ARG A O 1
ATOM 981 N N . ASN A 1 122 ? 10.409 -13.713 -11.360 1.00 86.50 122 ASN A N 1
ATOM 982 C CA . ASN A 1 122 ? 11.448 -12.695 -11.482 1.00 86.50 122 ASN A CA 1
ATOM 983 C C . ASN A 1 122 ? 11.039 -11.411 -10.749 1.00 86.50 122 ASN A C 1
ATOM 985 O O . ASN A 1 122 ? 9.852 -11.187 -10.476 1.00 86.50 122 ASN A O 1
ATOM 989 N N . ILE A 1 123 ? 12.032 -10.578 -10.430 1.00 88.94 123 ILE A N 1
ATOM 990 C CA . ILE A 1 123 ? 11.804 -9.368 -9.643 1.00 88.94 123 ILE A CA 1
ATOM 991 C C . ILE A 1 123 ? 11.011 -8.310 -10.413 1.00 88.94 123 ILE A C 1
ATOM 993 O O . ILE A 1 123 ? 10.057 -7.765 -9.872 1.00 88.94 123 ILE A O 1
ATOM 997 N N . ASN A 1 124 ? 11.310 -8.083 -11.693 1.00 89.50 124 ASN A N 1
ATOM 998 C CA . ASN A 1 124 ? 10.631 -7.056 -12.492 1.00 89.50 124 ASN A CA 1
ATOM 999 C C . ASN A 1 124 ? 9.126 -7.332 -12.614 1.00 89.50 124 ASN A C 1
ATOM 1001 O O . ASN A 1 124 ? 8.306 -6.434 -12.455 1.00 89.50 124 ASN A O 1
ATOM 1005 N N . GLY A 1 125 ? 8.749 -8.595 -12.811 1.00 90.31 125 GLY A N 1
ATOM 1006 C CA . GLY A 1 125 ? 7.364 -9.048 -12.811 1.00 90.31 125 GLY A CA 1
ATOM 1007 C C . GLY A 1 125 ? 6.706 -8.897 -11.442 1.00 90.31 125 GLY A C 1
ATOM 1008 O O . GLY A 1 125 ? 5.542 -8.515 -11.368 1.00 90.31 125 GLY A O 1
ATOM 1009 N N . PHE A 1 126 ? 7.439 -9.129 -10.350 1.00 93.81 126 PHE A N 1
ATOM 1010 C CA . PHE A 1 126 ? 6.913 -8.924 -9.000 1.00 93.81 126 PHE A CA 1
ATOM 1011 C C . PHE A 1 126 ? 6.626 -7.440 -8.742 1.00 93.81 126 PHE A C 1
ATOM 1013 O O . PHE A 1 126 ? 5.536 -7.098 -8.285 1.00 93.81 126 PHE A O 1
ATOM 1020 N N . LEU A 1 127 ? 7.562 -6.558 -9.102 1.00 94.88 127 LEU A N 1
ATOM 1021 C CA . LEU A 1 127 ? 7.403 -5.111 -8.957 1.00 94.88 127 LEU A CA 1
ATOM 1022 C C . LEU A 1 127 ? 6.302 -4.570 -9.869 1.00 94.88 127 LEU A C 1
ATOM 1024 O O . LEU A 1 127 ? 5.493 -3.768 -9.416 1.00 94.88 127 LEU A O 1
ATOM 1028 N N . SER A 1 128 ? 6.199 -5.060 -11.107 1.00 92.94 128 SER A N 1
ATOM 1029 C CA . SER A 1 128 ? 5.113 -4.687 -12.021 1.00 92.94 128 SER A CA 1
ATOM 1030 C C . SER A 1 128 ? 3.745 -5.061 -11.450 1.00 92.94 128 SER A C 1
ATOM 1032 O O . SER A 1 128 ? 2.848 -4.225 -11.417 1.00 92.94 128 SER A O 1
ATOM 1034 N N . ASN A 1 129 ? 3.582 -6.289 -10.949 1.00 93.81 129 ASN A N 1
ATOM 1035 C CA . ASN A 1 129 ? 2.317 -6.709 -10.343 1.00 93.81 129 ASN A CA 1
ATOM 1036 C C . ASN A 1 129 ? 2.021 -5.938 -9.048 1.00 93.81 129 ASN A C 1
ATOM 1038 O O . ASN A 1 129 ? 0.879 -5.569 -8.796 1.00 93.81 129 ASN A O 1
ATOM 1042 N N . THR A 1 130 ? 3.046 -5.657 -8.241 1.00 97.00 130 THR A N 1
ATOM 1043 C CA . THR A 1 130 ? 2.905 -4.829 -7.035 1.00 97.00 130 THR A CA 1
ATOM 1044 C C . THR A 1 130 ? 2.450 -3.413 -7.382 1.00 97.00 130 THR A C 1
ATOM 1046 O O . THR A 1 130 ? 1.589 -2.840 -6.716 1.00 97.00 130 THR A O 1
ATOM 1049 N N . LEU A 1 131 ? 2.985 -2.851 -8.462 1.00 96.88 131 LEU A N 1
ATOM 1050 C CA . LEU A 1 131 ? 2.566 -1.554 -8.959 1.00 96.88 131 LEU A CA 1
ATOM 1051 C C . LEU A 1 131 ? 1.099 -1.571 -9.420 1.00 96.88 131 LEU A C 1
ATOM 1053 O O . LEU A 1 131 ? 0.373 -0.606 -9.185 1.00 96.88 131 LEU A O 1
ATOM 1057 N N . ASP A 1 132 ? 0.637 -2.660 -10.034 1.00 94.00 132 ASP A N 1
ATOM 1058 C CA . ASP A 1 132 ? -0.770 -2.811 -10.414 1.00 94.00 132 ASP A CA 1
ATOM 1059 C C . ASP A 1 132 ? -1.706 -2.868 -9.195 1.00 94.00 132 ASP A C 1
ATOM 1061 O O . ASP A 1 132 ? -2.806 -2.319 -9.256 1.00 94.00 132 ASP A O 1
ATOM 1065 N N . ILE A 1 133 ? -1.263 -3.439 -8.068 1.00 95.88 133 ILE A N 1
ATOM 1066 C CA . ILE A 1 133 ? -1.981 -3.375 -6.779 1.00 95.88 133 ILE A CA 1
ATOM 1067 C C . ILE A 1 133 ? -2.114 -1.919 -6.315 1.00 95.88 133 ILE A C 1
ATOM 1069 O O . ILE A 1 133 ? -3.220 -1.441 -6.067 1.00 95.88 133 ILE A O 1
ATOM 1073 N N . ILE A 1 134 ? -1.009 -1.165 -6.295 1.00 97.69 134 ILE A N 1
ATOM 1074 C CA . ILE A 1 134 ? -1.007 0.262 -5.921 1.00 97.69 134 ILE A CA 1
ATOM 1075 C C . ILE A 1 134 ? -1.952 1.068 -6.819 1.00 97.69 134 ILE A C 1
ATOM 1077 O O . ILE A 1 134 ? -2.723 1.898 -6.338 1.00 97.69 134 ILE A O 1
ATOM 1081 N N . LYS A 1 135 ? -1.943 0.804 -8.131 1.00 95.44 135 LYS A N 1
ATOM 1082 C CA . LYS A 1 135 ? -2.828 1.464 -9.103 1.00 95.44 135 LYS A CA 1
ATOM 1083 C C . LYS A 1 135 ? -4.309 1.167 -8.870 1.00 95.44 135 LYS A C 1
ATOM 1085 O O . LYS A 1 135 ? -5.131 2.020 -9.210 1.00 95.44 135 LYS A O 1
ATOM 1090 N N . LYS A 1 136 ? -4.664 0.017 -8.294 1.00 92.69 136 LYS A N 1
ATOM 1091 C CA . LYS A 1 136 ? -6.055 -0.366 -7.990 1.00 92.69 136 LYS A CA 1
ATOM 1092 C C . LYS A 1 136 ? -6.573 0.192 -6.657 1.00 92.69 136 LYS A C 1
ATOM 1094 O O . LYS A 1 136 ? -7.785 0.264 -6.502 1.00 92.69 136 LYS A O 1
ATOM 1099 N N . ALA A 1 137 ? -5.691 0.638 -5.758 1.00 95.56 137 ALA A N 1
ATOM 1100 C CA . ALA A 1 137 ? -6.053 1.145 -4.430 1.00 95.56 137 ALA A CA 1
ATOM 1101 C C . ALA A 1 137 ? -7.003 2.353 -4.470 1.00 95.56 137 ALA A C 1
ATOM 1103 O O . ALA A 1 137 ? -6.768 3.285 -5.253 1.00 95.56 137 ALA A O 1
ATOM 1104 N N . ASN A 1 138 ? -8.014 2.371 -3.598 1.00 94.25 138 ASN A N 1
ATOM 1105 C CA . ASN A 1 138 ? -9.021 3.437 -3.552 1.00 94.25 138 ASN A CA 1
ATOM 1106 C C . ASN A 1 138 ? -9.060 4.197 -2.228 1.00 94.25 138 ASN A C 1
ATOM 1108 O O . ASN A 1 138 ? -9.364 5.387 -2.244 1.00 94.25 138 ASN A O 1
ATOM 1112 N N . GLN A 1 139 ? -8.753 3.547 -1.107 1.00 93.50 139 GLN A N 1
ATOM 1113 C CA . GLN A 1 139 ? -8.887 4.138 0.222 1.00 93.50 139 GLN A CA 1
ATOM 1114 C C . GLN A 1 139 ? -7.561 4.164 0.973 1.00 93.50 139 GLN A C 1
ATOM 1116 O O . GLN A 1 139 ? -7.149 5.220 1.461 1.00 93.50 139 GLN A O 1
ATOM 1121 N N . TYR A 1 140 ? -6.854 3.034 1.030 1.00 95.38 140 TYR A N 1
ATOM 1122 C CA . TYR A 1 140 ? -5.587 2.946 1.751 1.00 95.38 140 TYR A CA 1
ATOM 1123 C C . TYR A 1 140 ? -4.606 1.949 1.144 1.00 95.38 140 TYR A C 1
ATOM 1125 O O . TYR A 1 140 ? -4.965 1.001 0.449 1.00 95.38 140 TYR A O 1
ATOM 1133 N N . ILE A 1 141 ? -3.325 2.191 1.417 1.00 98.00 141 ILE A N 1
ATOM 1134 C CA . ILE A 1 141 ? -2.214 1.327 1.037 1.00 98.00 141 ILE A CA 1
ATOM 1135 C C . ILE A 1 141 ? -1.328 1.114 2.263 1.00 98.00 141 ILE A C 1
ATOM 1137 O O . ILE A 1 141 ? -0.819 2.079 2.838 1.00 98.00 141 ILE A O 1
ATOM 1141 N N . PHE A 1 142 ? -1.098 -0.144 2.633 1.00 98.19 142 PHE A N 1
ATOM 1142 C CA . PHE A 1 142 ? -0.116 -0.536 3.643 1.00 98.19 142 PHE A CA 1
ATOM 1143 C C . PHE A 1 142 ? 1.153 -1.036 2.955 1.00 98.19 142 PHE A C 1
ATOM 1145 O O . PHE A 1 142 ? 1.094 -1.934 2.116 1.00 98.19 142 PHE A O 1
ATOM 1152 N N . ILE A 1 143 ? 2.308 -0.468 3.301 1.00 98.06 143 ILE A N 1
ATOM 1153 C CA . ILE A 1 143 ? 3.592 -0.799 2.676 1.00 98.06 143 ILE A CA 1
ATOM 1154 C C . ILE A 1 143 ? 4.603 -1.160 3.754 1.00 98.06 143 ILE A C 1
ATOM 1156 O O . ILE A 1 143 ? 4.955 -0.322 4.575 1.00 98.06 143 ILE A O 1
ATOM 1160 N N . HIS A 1 144 ? 5.118 -2.383 3.723 1.00 97.69 144 HIS A N 1
ATOM 1161 C CA . HIS A 1 144 ? 6.258 -2.822 4.519 1.00 97.69 144 HIS A CA 1
ATOM 1162 C C . HIS A 1 144 ? 7.413 -3.139 3.578 1.00 97.69 144 HIS A C 1
ATOM 1164 O O . HIS A 1 144 ? 7.332 -4.086 2.803 1.00 97.69 144 HIS A O 1
ATOM 1170 N N . THR A 1 145 ? 8.469 -2.333 3.586 1.00 95.81 145 THR A N 1
ATOM 1171 C CA . THR A 1 145 ? 9.545 -2.451 2.591 1.00 95.81 145 THR A CA 1
ATOM 1172 C C . THR A 1 145 ? 10.837 -1.803 3.078 1.00 95.81 145 THR A C 1
ATOM 1174 O O . THR A 1 145 ? 10.865 -1.146 4.118 1.00 95.81 145 THR A O 1
ATOM 1177 N N . THR A 1 146 ? 11.903 -1.960 2.302 1.00 92.88 146 THR A N 1
ATOM 1178 C CA . THR A 1 146 ? 13.109 -1.137 2.395 1.00 92.88 146 THR A CA 1
ATOM 1179 C C . THR A 1 146 ? 13.053 0.036 1.415 1.00 92.88 146 THR A C 1
ATOM 1181 O O . THR A 1 146 ? 12.227 0.057 0.489 1.00 92.88 146 THR A O 1
ATOM 1184 N N . LEU A 1 147 ? 13.944 1.013 1.600 1.00 89.69 147 LEU A N 1
ATOM 1185 C CA . LEU A 1 147 ? 14.020 2.193 0.736 1.00 89.69 147 LEU A CA 1
ATOM 1186 C C . LEU A 1 147 ? 14.361 1.836 -0.715 1.00 89.69 147 LEU A C 1
ATOM 1188 O O . LEU A 1 147 ? 13.746 2.393 -1.623 1.00 89.69 147 LEU A O 1
ATOM 1192 N N . SER A 1 148 ? 15.252 0.864 -0.939 1.00 88.56 148 SER A N 1
ATOM 1193 C CA . SER A 1 148 ? 15.658 0.434 -2.288 1.00 88.56 148 SER A CA 1
ATOM 1194 C C . SER A 1 148 ? 14.502 -0.084 -3.151 1.00 88.56 148 SER A C 1
ATOM 1196 O O . SER A 1 148 ? 14.530 0.053 -4.372 1.00 88.56 148 SER A O 1
ATOM 1198 N N . TYR A 1 149 ? 13.451 -0.629 -2.537 1.00 92.38 149 TYR A N 1
ATOM 1199 C CA . TYR A 1 149 ? 12.258 -1.066 -3.258 1.00 92.38 149 TYR A CA 1
ATOM 1200 C C . TYR A 1 149 ? 11.176 0.007 -3.319 1.00 92.38 149 TYR A C 1
ATOM 1202 O O . TYR A 1 149 ? 10.472 0.086 -4.326 1.00 92.38 149 TYR A O 1
ATOM 1210 N N . LEU A 1 150 ? 11.069 0.859 -2.293 1.00 93.75 150 LEU A N 1
ATOM 1211 C CA . LEU A 1 150 ? 10.080 1.937 -2.241 1.00 93.75 150 LEU A CA 1
ATOM 1212 C C . LEU A 1 150 ? 10.191 2.886 -3.442 1.00 93.75 150 LEU A C 1
ATOM 1214 O O . LEU A 1 150 ? 9.164 3.310 -3.973 1.00 93.75 150 LEU A O 1
ATOM 1218 N N . VAL A 1 151 ? 11.416 3.183 -3.898 1.00 92.12 151 VAL A N 1
ATOM 1219 C CA . VAL A 1 151 ? 11.665 4.109 -5.021 1.00 92.12 151 VAL A CA 1
ATOM 1220 C C . VAL A 1 151 ? 10.938 3.723 -6.306 1.00 92.12 151 VAL A C 1
ATOM 1222 O O . VAL A 1 151 ? 10.535 4.605 -7.056 1.00 92.12 151 VAL A O 1
ATOM 1225 N N . ASN A 1 152 ? 10.686 2.428 -6.526 1.00 94.25 152 ASN A N 1
ATOM 1226 C CA . ASN A 1 152 ? 9.984 1.928 -7.712 1.00 94.25 152 ASN A CA 1
ATOM 1227 C C . ASN A 1 152 ? 8.507 2.352 -7.761 1.00 94.25 152 ASN A C 1
ATOM 1229 O O . ASN A 1 152 ? 7.858 2.217 -8.797 1.00 94.25 152 ASN A O 1
ATOM 1233 N N . PHE A 1 153 ? 7.959 2.830 -6.641 1.00 97.38 153 PHE A N 1
ATOM 1234 C CA . PHE A 1 153 ? 6.534 3.101 -6.487 1.00 97.38 153 PHE A CA 1
ATOM 1235 C C . PHE A 1 153 ? 6.214 4.570 -6.185 1.00 97.38 153 PHE A C 1
ATOM 1237 O O . PHE A 1 153 ? 5.040 4.935 -6.198 1.00 97.38 153 PHE A O 1
ATOM 1244 N N . LEU A 1 154 ? 7.219 5.417 -5.926 1.00 95.94 154 LEU A N 1
ATOM 1245 C CA . LEU A 1 154 ? 7.022 6.774 -5.394 1.00 95.94 154 LEU A CA 1
ATOM 1246 C C . LEU A 1 154 ? 6.097 7.644 -6.249 1.00 95.94 154 LEU A C 1
ATOM 1248 O O . LEU A 1 154 ? 5.188 8.256 -5.696 1.00 95.94 154 LEU A O 1
ATOM 1252 N N . ASP A 1 155 ? 6.275 7.659 -7.570 1.00 95.19 155 ASP A N 1
ATOM 1253 C CA . ASP A 1 155 ? 5.467 8.505 -8.461 1.00 95.19 155 ASP A CA 1
ATOM 1254 C C . ASP A 1 155 ? 3.979 8.125 -8.421 1.00 95.19 155 ASP A C 1
ATOM 1256 O O . ASP A 1 155 ? 3.096 8.983 -8.360 1.00 95.19 155 ASP A O 1
ATOM 1260 N N . TYR A 1 156 ? 3.687 6.825 -8.376 1.00 97.12 156 TYR A N 1
ATOM 1261 C CA . TYR A 1 156 ? 2.316 6.322 -8.309 1.00 97.12 156 TYR A CA 1
ATOM 1262 C C . TYR A 1 156 ? 1.705 6.473 -6.917 1.00 97.12 156 TYR A C 1
ATOM 1264 O O . TYR A 1 156 ? 0.508 6.738 -6.795 1.00 97.12 156 TYR A O 1
ATOM 1272 N N . LEU A 1 157 ? 2.508 6.335 -5.860 1.00 98.06 157 LEU A N 1
ATOM 1273 C CA . LEU A 1 157 ? 2.065 6.621 -4.497 1.00 98.06 157 LEU A CA 1
ATOM 1274 C C . LEU A 1 157 ? 1.750 8.109 -4.323 1.00 98.06 157 LEU A C 1
ATOM 1276 O O . LEU A 1 157 ? 0.758 8.444 -3.683 1.00 98.06 157 LEU A O 1
ATOM 1280 N N . GLU A 1 158 ? 2.537 8.996 -4.933 1.00 96.94 158 GLU A N 1
ATOM 1281 C CA . GLU A 1 158 ? 2.269 10.434 -4.955 1.00 96.94 158 GLU A CA 1
ATOM 1282 C C . GLU A 1 158 ? 0.951 10.746 -5.683 1.00 96.94 158 GLU A C 1
ATOM 1284 O O . GLU A 1 158 ? 0.120 11.492 -5.161 1.00 96.94 158 GLU A O 1
ATOM 1289 N N . GLU A 1 159 ? 0.700 10.124 -6.842 1.00 96.50 159 GLU A N 1
ATOM 1290 C CA . GLU A 1 159 ? -0.583 10.232 -7.554 1.00 96.50 159 GLU A CA 1
ATOM 1291 C C . GLU A 1 159 ? -1.763 9.769 -6.683 1.00 96.50 159 GLU A C 1
ATOM 1293 O O . GLU A 1 159 ? -2.792 10.446 -6.611 1.00 96.50 159 GLU A O 1
ATOM 1298 N N . LYS A 1 160 ? -1.619 8.626 -6.005 1.00 97.06 160 LYS A N 1
ATOM 1299 C CA . LYS A 1 160 ? -2.659 8.049 -5.143 1.00 97.06 160 LYS A CA 1
ATOM 1300 C C . LYS A 1 160 ? -2.934 8.915 -3.919 1.00 97.06 160 LYS A C 1
ATOM 1302 O O . LYS A 1 160 ? -4.093 9.227 -3.649 1.00 97.06 160 LYS A O 1
ATOM 1307 N N . SER A 1 161 ? -1.884 9.377 -3.249 1.00 96.31 161 SER A N 1
ATOM 1308 C CA . SER A 1 161 ? -1.979 10.274 -2.097 1.00 96.31 161 SER A CA 1
ATOM 1309 C C . SER A 1 161 ? -2.694 11.581 -2.449 1.00 96.31 161 SER A C 1
ATOM 1311 O O . SER A 1 161 ? -3.617 11.998 -1.749 1.00 96.31 161 SER A O 1
ATOM 1313 N N . ARG A 1 162 ? -2.386 12.179 -3.611 1.00 95.25 162 ARG A N 1
ATOM 1314 C CA . ARG A 1 162 ? -3.092 13.377 -4.110 1.00 95.25 162 ARG A CA 1
ATOM 1315 C C . ARG A 1 162 ? -4.581 13.147 -4.382 1.00 95.25 162 ARG A C 1
ATOM 1317 O O . ARG A 1 162 ? -5.351 14.101 -4.332 1.00 95.25 162 ARG A O 1
ATOM 1324 N N . ARG A 1 163 ? -4.994 11.909 -4.667 1.00 95.62 163 ARG A N 1
ATOM 1325 C CA . ARG A 1 163 ? -6.408 11.520 -4.822 1.00 95.62 163 ARG A CA 1
ATOM 1326 C C . ARG A 1 163 ? -7.099 11.178 -3.499 1.00 95.62 163 ARG A C 1
ATOM 1328 O O . ARG A 1 163 ? -8.260 10.792 -3.526 1.00 95.62 163 ARG A O 1
ATOM 1335 N N . GLY A 1 164 ? -6.412 11.326 -2.366 1.00 93.69 164 GLY A N 1
ATOM 1336 C CA . GLY A 1 164 ? -6.959 11.066 -1.034 1.00 93.69 164 GLY A CA 1
ATOM 1337 C C . GLY A 1 164 ? -6.725 9.647 -0.513 1.00 93.69 164 GLY A C 1
ATOM 1338 O O . GLY A 1 164 ? -7.203 9.328 0.570 1.00 93.69 164 GLY A O 1
ATOM 1339 N N . VAL A 1 165 ? -5.975 8.803 -1.232 1.00 96.00 165 VAL A N 1
ATOM 1340 C CA . VAL A 1 165 ? -5.624 7.459 -0.749 1.00 96.00 165 VAL A CA 1
ATOM 1341 C C . VAL A 1 165 ? -4.597 7.577 0.374 1.00 96.00 165 VAL A C 1
ATOM 1343 O O . VAL A 1 165 ? -3.526 8.158 0.187 1.00 96.00 165 VAL A O 1
ATOM 1346 N N . ARG A 1 166 ? -4.887 7.002 1.542 1.00 95.81 166 ARG A N 1
ATOM 1347 C CA . ARG A 1 166 ? -3.977 7.035 2.692 1.00 95.81 166 ARG A CA 1
ATOM 1348 C C . ARG A 1 166 ? -2.853 6.021 2.539 1.00 95.81 166 ARG A C 1
ATOM 1350 O O . ARG A 1 166 ? -3.105 4.839 2.340 1.00 95.81 166 ARG A O 1
ATOM 1357 N N . VAL A 1 167 ? -1.605 6.457 2.682 1.00 97.75 167 VAL A N 1
ATOM 1358 C CA . VAL A 1 167 ? -0.439 5.571 2.534 1.00 97.75 167 VAL A CA 1
ATOM 1359 C C . VAL A 1 167 ? 0.269 5.417 3.877 1.00 97.75 167 VAL A C 1
ATOM 1361 O O . VAL A 1 167 ? 0.794 6.389 4.421 1.00 97.75 167 VAL A O 1
ATOM 1364 N N . PHE A 1 168 ? 0.297 4.194 4.401 1.00 97.81 168 PHE A N 1
ATOM 1365 C CA . PHE A 1 168 ? 0.965 3.834 5.651 1.00 97.81 168 PHE A CA 1
ATOM 1366 C C . PHE A 1 168 ? 2.252 3.086 5.333 1.00 97.81 168 PHE A C 1
ATOM 1368 O O . PHE A 1 168 ? 2.229 1.986 4.776 1.00 97.81 168 PHE A O 1
ATOM 1375 N N . LEU A 1 169 ? 3.382 3.680 5.698 1.00 97.56 169 LEU A N 1
ATOM 1376 C CA . LEU A 1 169 ? 4.698 3.169 5.354 1.00 97.56 169 LEU A CA 1
ATOM 1377 C C . LEU A 1 169 ? 5.431 2.651 6.594 1.00 97.56 169 LEU A C 1
ATOM 1379 O O . LEU A 1 169 ? 5.769 3.416 7.492 1.00 97.56 169 LEU A O 1
ATOM 1383 N N . LEU A 1 170 ? 5.704 1.349 6.626 1.00 96.75 170 LEU A N 1
ATOM 1384 C CA . LEU A 1 170 ? 6.585 0.689 7.581 1.00 96.75 170 LEU A CA 1
ATOM 1385 C C . LEU A 1 170 ? 7.923 0.389 6.900 1.00 96.75 170 LEU A C 1
ATOM 1387 O O . LEU A 1 170 ? 8.053 -0.571 6.141 1.00 96.75 170 LEU A O 1
ATOM 1391 N N . LEU A 1 171 ? 8.925 1.212 7.179 1.00 94.00 171 LEU A N 1
ATOM 1392 C CA . LEU A 1 171 ? 10.272 1.025 6.662 1.00 94.00 171 LEU A CA 1
ATOM 1393 C C . LEU A 1 171 ? 11.125 0.160 7.575 1.00 94.00 171 LEU A C 1
ATOM 1395 O O . LEU A 1 171 ? 11.005 0.177 8.801 1.00 94.00 171 LEU A O 1
ATOM 1399 N N . PHE A 1 172 ? 12.062 -0.536 6.956 1.00 91.38 172 PHE A N 1
ATOM 1400 C CA . PHE A 1 172 ? 13.225 -1.082 7.629 1.00 91.38 172 PHE A CA 1
ATOM 1401 C C . PHE A 1 172 ? 14.457 -0.913 6.757 1.00 91.38 172 PHE A C 1
ATOM 1403 O O . PHE A 1 172 ? 14.364 -0.655 5.559 1.00 91.38 172 PHE A O 1
ATOM 1410 N N . ASP A 1 173 ? 15.611 -1.019 7.396 1.00 79.94 173 ASP A N 1
ATOM 1411 C CA . ASP A 1 173 ? 16.876 -0.657 6.783 1.00 79.94 173 ASP A CA 1
ATOM 1412 C C . ASP A 1 173 ? 17.498 -1.804 5.979 1.00 79.94 173 ASP A C 1
ATOM 1414 O O . ASP A 1 173 ? 17.462 -2.972 6.384 1.00 79.94 173 ASP A O 1
ATOM 1418 N N . ASP A 1 174 ? 18.090 -1.429 4.851 1.00 68.38 174 ASP A N 1
ATOM 1419 C CA . ASP A 1 174 ? 18.970 -2.223 3.997 1.00 68.38 174 ASP A CA 1
ATOM 1420 C C . ASP A 1 174 ? 20.278 -1.488 3.634 1.00 68.38 174 ASP A C 1
ATOM 1422 O O . ASP A 1 174 ? 21.037 -1.977 2.799 1.00 68.38 174 ASP A O 1
ATOM 1426 N N . GLY A 1 175 ? 20.583 -0.366 4.296 1.00 62.72 175 GLY A N 1
ATOM 1427 C CA . GLY A 1 175 ? 21.825 0.394 4.147 1.00 62.72 175 GLY A CA 1
ATOM 1428 C C . GLY A 1 175 ? 21.743 1.585 3.187 1.00 62.72 175 GLY A C 1
ATOM 1429 O O . GLY A 1 175 ? 22.746 1.901 2.550 1.00 62.72 175 GLY A O 1
ATOM 1430 N N . TYR A 1 176 ? 20.577 2.229 3.045 1.00 61.91 176 TYR A N 1
ATOM 1431 C CA . TYR A 1 176 ? 20.388 3.367 2.129 1.00 61.91 176 TYR A CA 1
ATOM 1432 C C . TYR A 1 176 ? 20.964 4.692 2.687 1.00 61.91 176 TYR A C 1
ATOM 1434 O O . TYR A 1 176 ? 20.969 4.908 3.896 1.00 61.91 176 TYR A O 1
ATOM 1442 N N . GLU A 1 177 ? 21.439 5.591 1.811 1.00 63.19 177 GLU A N 1
ATOM 1443 C CA . GLU A 1 177 ? 22.149 6.833 2.180 1.00 63.19 177 GLU A CA 1
ATOM 1444 C C . GLU A 1 177 ? 21.314 7.830 3.015 1.00 63.19 177 GLU A C 1
ATOM 1446 O O . GLU A 1 177 ? 20.157 8.134 2.699 1.00 63.19 177 GLU A O 1
ATOM 1451 N N . GLU A 1 178 ? 21.949 8.409 4.044 1.00 59.69 178 GLU A N 1
ATOM 1452 C CA . GLU A 1 178 ? 21.408 9.525 4.829 1.00 59.69 178 GLU A CA 1
ATOM 1453 C C . GLU A 1 178 ? 21.098 10.732 3.917 1.00 59.69 178 GLU A C 1
ATOM 1455 O O . GLU A 1 178 ? 21.944 1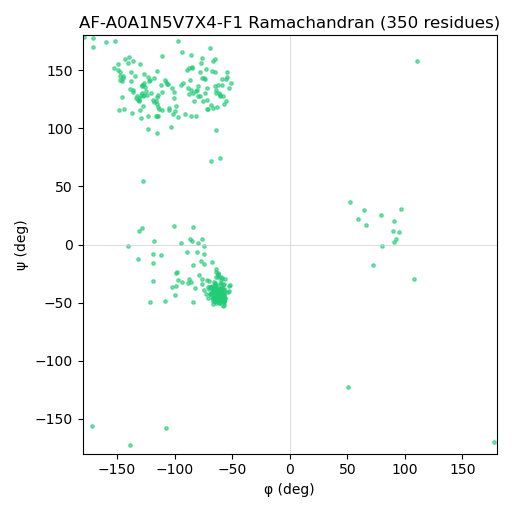1.189 3.150 1.00 59.69 178 GLU A O 1
ATOM 1460 N N . GLY A 1 179 ? 19.867 11.255 3.995 1.00 70.44 179 GLY A N 1
ATOM 1461 C CA . GLY A 1 179 ? 19.409 12.454 3.275 1.00 70.44 179 GLY A CA 1
ATOM 1462 C C . GLY A 1 179 ? 18.429 12.202 2.122 1.00 70.44 179 GLY A C 1
ATOM 1463 O O . GLY A 1 179 ? 17.546 13.025 1.890 1.00 70.44 179 GLY A O 1
ATOM 1464 N N . PHE A 1 180 ? 18.487 11.051 1.445 1.00 76.94 180 PHE A N 1
ATOM 1465 C CA . PHE A 1 180 ? 17.491 10.725 0.409 1.00 76.94 180 PHE A CA 1
ATOM 1466 C C . PHE A 1 180 ? 16.099 10.504 1.006 1.00 76.94 180 PHE A C 1
ATOM 1468 O O . PHE A 1 180 ? 15.086 10.927 0.450 1.00 76.94 180 PHE A O 1
ATOM 1475 N N . PHE A 1 181 ? 16.046 9.889 2.188 1.00 80.56 181 PHE A N 1
ATOM 1476 C CA . PHE A 1 181 ? 14.796 9.718 2.914 1.00 80.56 181 PHE A CA 1
ATOM 1477 C C . PHE A 1 181 ? 14.118 11.065 3.221 1.00 80.56 181 PHE A C 1
ATOM 1479 O O . PHE A 1 181 ? 12.905 11.185 3.058 1.00 80.56 181 PHE A O 1
ATOM 1486 N N . ASP A 1 182 ? 14.890 12.107 3.542 1.00 84.25 182 ASP A N 1
ATOM 1487 C CA . ASP A 1 182 ? 14.352 13.451 3.783 1.00 84.25 182 ASP A CA 1
ATOM 1488 C C . ASP A 1 182 ? 13.723 14.059 2.520 1.00 84.25 182 ASP A C 1
ATOM 1490 O O . ASP A 1 182 ? 12.735 14.790 2.603 1.00 84.25 182 ASP A O 1
ATOM 1494 N N . GLU A 1 183 ? 14.269 13.771 1.335 1.00 85.44 183 GLU A N 1
ATOM 1495 C CA . GLU A 1 183 ? 13.678 14.199 0.061 1.00 85.44 183 GLU A CA 1
ATOM 1496 C C . GLU A 1 183 ? 12.344 13.503 -0.209 1.00 85.44 183 GLU A C 1
ATOM 1498 O O . GLU A 1 183 ? 11.387 14.156 -0.633 1.00 85.44 183 GLU A O 1
ATOM 1503 N N . ILE A 1 184 ? 12.251 12.204 0.094 1.00 86.06 184 ILE A N 1
ATOM 1504 C CA . ILE A 1 184 ? 10.992 11.463 -0.007 1.00 86.06 184 ILE A CA 1
ATOM 1505 C C . ILE A 1 184 ? 9.958 12.056 0.961 1.00 86.06 184 ILE A C 1
ATOM 1507 O O . ILE A 1 184 ? 8.823 12.319 0.561 1.00 86.06 184 ILE A O 1
ATOM 1511 N N . MET A 1 185 ? 10.341 12.323 2.212 1.00 87.75 185 MET A N 1
ATOM 1512 C CA . MET A 1 185 ? 9.428 12.871 3.222 1.00 87.75 185 MET A CA 1
ATOM 1513 C C . MET A 1 185 ? 8.860 14.244 2.828 1.00 87.75 185 MET A C 1
ATOM 1515 O O . MET A 1 185 ? 7.685 14.519 3.069 1.00 87.75 185 MET A O 1
ATOM 1519 N N . LYS A 1 186 ? 9.632 15.083 2.123 1.00 88.94 186 LYS A N 1
ATOM 1520 C CA . LYS A 1 186 ? 9.160 16.388 1.615 1.00 88.94 186 LYS A CA 1
ATOM 1521 C C . LYS A 1 186 ? 8.031 16.289 0.586 1.00 88.94 186 LYS A C 1
ATOM 1523 O O . LYS A 1 186 ? 7.311 17.267 0.399 1.00 88.94 186 LYS A O 1
ATOM 1528 N N . LYS A 1 187 ? 7.852 15.141 -0.078 1.00 87.50 187 LYS A N 1
ATOM 1529 C CA . LYS A 1 187 ? 6.780 14.939 -1.069 1.00 87.50 187 LYS A CA 1
ATOM 1530 C C . LYS A 1 187 ? 5.391 14.774 -0.438 1.00 87.50 187 LYS A C 1
ATOM 1532 O O . LYS A 1 187 ? 4.408 14.769 -1.171 1.00 87.50 187 LYS A O 1
ATOM 1537 N N . ASN A 1 188 ? 5.293 14.654 0.894 1.00 89.69 188 ASN A N 1
ATOM 1538 C CA . ASN A 1 188 ? 4.030 14.510 1.634 1.00 89.69 188 ASN A CA 1
ATOM 1539 C C . ASN A 1 188 ? 3.136 13.366 1.102 1.00 89.69 188 ASN A C 1
ATOM 1541 O O . ASN A 1 188 ? 1.913 13.483 1.030 1.00 89.69 188 ASN A O 1
ATOM 1545 N N . ILE A 1 189 ? 3.770 12.267 0.678 1.00 95.44 189 ILE A N 1
ATOM 1546 C CA . ILE A 1 189 ? 3.092 11.094 0.109 1.00 95.44 189 ILE A CA 1
ATOM 1547 C C . ILE A 1 189 ? 2.365 10.315 1.206 1.00 95.44 189 ILE A C 1
ATOM 1549 O O . ILE A 1 189 ? 1.243 9.851 1.007 1.00 95.44 189 ILE A O 1
ATOM 1553 N N . PHE A 1 190 ? 3.013 10.152 2.356 1.00 96.25 190 PHE A N 1
ATOM 1554 C CA . PHE A 1 190 ? 2.588 9.214 3.386 1.00 96.25 190 PHE A CA 1
ATOM 1555 C C . PHE A 1 190 ? 1.678 9.877 4.413 1.00 96.25 190 PHE A C 1
ATOM 1557 O O . PHE A 1 190 ? 1.921 10.994 4.857 1.00 96.25 190 PHE A O 1
ATOM 1564 N N . SER A 1 191 ? 0.631 9.164 4.818 1.00 95.25 191 SER A N 1
ATOM 1565 C CA . SER A 1 191 ? -0.184 9.546 5.971 1.00 95.25 191 SER A CA 1
ATOM 1566 C C . SER A 1 191 ? 0.562 9.261 7.268 1.00 95.25 191 SER A C 1
ATOM 1568 O O . SER A 1 191 ? 0.512 10.049 8.204 1.00 95.25 191 SER A O 1
ATOM 1570 N N . ASN A 1 192 ? 1.273 8.139 7.328 1.00 95.56 192 ASN A N 1
ATOM 1571 C CA . ASN A 1 192 ? 2.046 7.763 8.497 1.00 95.56 192 ASN A CA 1
ATOM 1572 C C . ASN A 1 192 ? 3.304 7.027 8.044 1.00 95.56 192 ASN A C 1
ATOM 1574 O O . ASN A 1 192 ? 3.249 6.187 7.141 1.00 95.56 192 ASN A O 1
ATOM 1578 N N . VAL A 1 193 ? 4.417 7.309 8.712 1.00 95.38 193 VAL A N 1
ATOM 1579 C CA . VAL A 1 193 ? 5.697 6.655 8.473 1.00 95.38 193 VAL A CA 1
ATOM 1580 C C . VAL A 1 193 ? 6.240 6.128 9.784 1.00 95.38 193 VAL A C 1
ATOM 1582 O O . VAL A 1 193 ? 6.357 6.846 10.780 1.00 95.38 193 VAL A O 1
ATOM 1585 N N . ARG A 1 194 ? 6.587 4.848 9.777 1.00 94.69 194 ARG A N 1
ATOM 1586 C CA . ARG A 1 194 ? 7.211 4.167 10.900 1.00 94.69 194 ARG A CA 1
ATOM 1587 C C . ARG A 1 194 ? 8.441 3.411 10.453 1.00 94.69 194 ARG A C 1
ATOM 1589 O O . ARG A 1 194 ? 8.565 3.025 9.294 1.00 94.69 194 ARG A O 1
ATOM 1596 N N . TYR A 1 195 ? 9.344 3.188 11.395 1.00 93.31 195 TYR A N 1
ATOM 1597 C CA . TYR A 1 195 ? 10.601 2.504 11.160 1.00 93.31 195 TYR A CA 1
ATOM 1598 C C . TYR A 1 195 ? 10.795 1.352 12.139 1.00 93.31 195 TYR A C 1
ATOM 1600 O O . TYR A 1 195 ? 10.582 1.482 13.349 1.00 93.31 195 TYR A O 1
ATOM 1608 N N . LYS A 1 196 ? 11.266 0.220 11.619 1.00 91.06 196 LYS A N 1
ATOM 1609 C CA . LYS A 1 196 ? 11.652 -0.942 12.408 1.00 91.06 196 LYS A CA 1
ATOM 1610 C C . LYS A 1 196 ? 13.029 -1.425 11.982 1.00 91.06 196 LYS A C 1
ATOM 1612 O O . LYS A 1 196 ? 13.236 -1.794 10.837 1.00 91.06 196 LYS A O 1
ATOM 1617 N N . ARG A 1 197 ? 13.966 -1.510 12.930 1.00 85.19 197 ARG A N 1
ATOM 1618 C CA . ARG A 1 197 ? 15.348 -1.945 12.649 1.00 85.19 197 ARG A CA 1
ATOM 1619 C C . ARG A 1 197 ? 15.421 -3.329 11.993 1.00 85.19 197 ARG A C 1
ATOM 1621 O O . ARG A 1 197 ? 16.251 -3.562 11.126 1.00 85.19 197 ARG A O 1
ATOM 1628 N N . ILE A 1 198 ? 14.567 -4.256 12.429 1.00 85.12 198 ILE A N 1
ATOM 1629 C CA . ILE A 1 198 ? 14.484 -5.610 11.873 1.00 85.12 198 ILE A CA 1
ATOM 1630 C C . ILE A 1 198 ? 13.113 -5.774 11.218 1.00 85.12 198 ILE A C 1
ATOM 1632 O O . ILE A 1 198 ? 12.124 -6.082 11.889 1.00 85.12 198 ILE A O 1
ATOM 1636 N N . GLY A 1 199 ? 13.066 -5.553 9.904 1.00 83.00 199 GLY A N 1
ATOM 1637 C CA . GLY A 1 199 ? 11.907 -5.894 9.082 1.00 83.00 199 GLY A CA 1
ATOM 1638 C C . GLY A 1 199 ? 11.685 -7.401 9.005 1.00 83.00 199 GLY A C 1
ATOM 1639 O O . GLY A 1 199 ? 12.609 -8.190 9.217 1.00 83.00 199 GLY A O 1
ATOM 1640 N N . LYS A 1 200 ? 10.451 -7.807 8.696 1.00 84.81 200 LYS A N 1
ATOM 1641 C CA . LYS A 1 200 ? 10.057 -9.227 8.599 1.00 84.81 200 LYS A CA 1
ATOM 1642 C C . LYS A 1 200 ? 9.953 -9.727 7.156 1.00 84.81 200 LYS A C 1
ATOM 1644 O O . LYS A 1 200 ? 10.284 -10.881 6.906 1.00 84.81 200 LYS A O 1
ATOM 1649 N N . PHE A 1 201 ? 9.485 -8.887 6.234 1.00 93.31 201 PHE A N 1
ATOM 1650 C CA . PHE A 1 201 ? 9.199 -9.224 4.834 1.00 93.31 201 PHE A CA 1
ATOM 1651 C C . PHE A 1 201 ? 8.895 -7.949 4.039 1.00 93.31 201 PHE A C 1
ATOM 1653 O O . PHE A 1 201 ? 8.701 -6.889 4.629 1.00 93.31 201 PHE A O 1
ATOM 1660 N N . PHE A 1 202 ? 8.817 -8.073 2.717 1.00 96.06 202 PHE A N 1
ATOM 1661 C CA . PHE A 1 202 ? 8.186 -7.078 1.860 1.00 96.06 202 PHE A CA 1
ATOM 1662 C C . PHE A 1 202 ? 6.684 -7.342 1.779 1.00 96.06 202 PHE A C 1
ATOM 1664 O O . PHE A 1 202 ? 6.288 -8.483 1.524 1.00 96.06 202 PHE A O 1
ATOM 1671 N N . ALA A 1 203 ? 5.862 -6.311 1.951 1.00 97.69 203 ALA A N 1
ATOM 1672 C CA . ALA A 1 203 ? 4.455 -6.364 1.595 1.00 97.69 203 ALA A CA 1
ATOM 1673 C C . ALA A 1 203 ? 3.933 -5.030 1.069 1.00 97.69 203 ALA A C 1
ATOM 1675 O O . ALA A 1 203 ? 4.302 -3.968 1.565 1.00 97.69 203 ALA A O 1
ATOM 1676 N N . VAL A 1 204 ? 3.021 -5.109 0.107 1.00 98.19 204 VAL A N 1
ATOM 1677 C CA . VAL A 1 204 ? 2.176 -3.993 -0.323 1.00 98.19 204 VAL A CA 1
ATOM 1678 C C . VAL A 1 204 ? 0.751 -4.500 -0.347 1.00 98.19 204 VAL A C 1
ATOM 1680 O O . VAL A 1 204 ? 0.477 -5.502 -0.998 1.00 98.19 204 VAL A O 1
ATOM 1683 N N . ILE A 1 205 ? -0.138 -3.830 0.369 1.00 97.44 205 ILE A N 1
ATOM 1684 C CA . ILE A 1 205 ? -1.539 -4.212 0.514 1.00 97.44 205 ILE A CA 1
ATOM 1685 C C . ILE A 1 205 ? -2.374 -2.999 0.134 1.00 97.44 205 ILE A C 1
ATOM 1687 O O . ILE A 1 205 ? -2.104 -1.911 0.640 1.00 97.44 205 ILE A O 1
ATOM 1691 N N . SER A 1 206 ? -3.347 -3.165 -0.757 1.00 94.88 206 SER A N 1
ATOM 1692 C CA . SER A 1 206 ? -4.284 -2.096 -1.112 1.00 94.88 206 SER A CA 1
ATOM 1693 C C . SER A 1 206 ? -5.690 -2.449 -0.669 1.00 94.88 206 SER A C 1
ATOM 1695 O O . SER A 1 206 ? -6.193 -3.516 -1.044 1.00 94.88 206 SER A O 1
ATOM 1697 N N . ASP A 1 207 ? -6.320 -1.518 0.043 1.00 88.56 207 ASP A N 1
ATOM 1698 C CA . ASP A 1 207 ? -7.630 -1.702 0.654 1.00 88.56 207 ASP A CA 1
ATOM 1699 C C . ASP A 1 207 ? -7.607 -3.026 1.463 1.00 88.56 207 ASP A C 1
ATOM 1701 O O . ASP A 1 207 ? -6.701 -3.210 2.281 1.00 88.56 207 ASP A O 1
ATOM 1705 N N . GLU A 1 208 ? -8.489 -3.993 1.197 1.00 85.44 208 GLU A N 1
ATOM 1706 C CA . GLU A 1 208 ? -8.458 -5.324 1.846 1.00 85.44 208 GLU A CA 1
ATOM 1707 C C . GLU A 1 208 ? -8.492 -6.501 0.856 1.00 85.44 208 GLU A C 1
ATOM 1709 O O . GLU A 1 208 ? -8.691 -7.641 1.255 1.00 85.44 208 GLU A O 1
ATOM 1714 N N . SER A 1 209 ? -8.255 -6.249 -0.437 1.00 85.44 209 SER A N 1
ATOM 1715 C CA . SER A 1 209 ? -8.528 -7.243 -1.498 1.00 85.44 209 SER A CA 1
ATOM 1716 C C . SER A 1 209 ? -7.305 -7.694 -2.297 1.00 85.44 209 SER A C 1
ATOM 1718 O O . SER A 1 209 ? -7.370 -8.672 -3.042 1.00 85.44 209 SER A O 1
ATOM 1720 N N . TYR A 1 210 ? -6.195 -6.959 -2.217 1.00 92.94 210 TYR A N 1
ATOM 1721 C CA . TYR A 1 210 ? -5.005 -7.249 -3.013 1.00 92.94 210 TYR A CA 1
ATOM 1722 C C . TYR A 1 210 ? -3.751 -7.080 -2.180 1.00 92.94 210 TYR A C 1
ATOM 1724 O O . TYR A 1 210 ? -3.561 -6.051 -1.525 1.00 92.94 210 TYR A O 1
ATOM 1732 N N . SER A 1 211 ? -2.848 -8.051 -2.273 1.00 96.06 211 SER A N 1
ATOM 1733 C CA . SER A 1 211 ? -1.572 -7.969 -1.580 1.00 96.06 211 SER A CA 1
ATOM 1734 C C . SER A 1 211 ? -0.419 -8.591 -2.363 1.00 96.06 211 SER A C 1
ATOM 1736 O O . SER A 1 211 ? -0.558 -9.592 -3.060 1.00 96.06 211 SER A O 1
ATOM 1738 N N . ALA A 1 212 ? 0.748 -7.964 -2.268 1.00 97.12 212 ALA A N 1
ATOM 1739 C CA . ALA A 1 212 ? 2.023 -8.501 -2.707 1.00 97.12 212 ALA A CA 1
ATOM 1740 C C . ALA A 1 212 ? 2.844 -8.863 -1.476 1.00 97.12 212 ALA A C 1
ATOM 1742 O O . ALA A 1 212 ? 2.879 -8.101 -0.513 1.00 97.12 212 ALA A O 1
ATOM 1743 N N . PHE A 1 213 ? 3.540 -9.992 -1.526 1.00 96.94 213 PHE A N 1
ATOM 1744 C CA . PHE A 1 213 ? 4.408 -10.473 -0.461 1.00 96.94 213 PHE A CA 1
ATOM 1745 C C . PHE A 1 213 ? 5.719 -10.991 -1.040 1.00 96.94 213 PHE A C 1
ATOM 1747 O O . PHE A 1 213 ? 5.720 -11.793 -1.972 1.00 96.94 213 PHE A O 1
ATOM 1754 N N . MET A 1 214 ? 6.843 -10.590 -0.454 1.00 95.19 214 MET A N 1
ATOM 1755 C CA . MET A 1 214 ? 8.145 -11.174 -0.767 1.00 95.19 214 MET A CA 1
ATOM 1756 C C . MET A 1 214 ? 8.911 -11.503 0.529 1.00 95.19 214 MET A C 1
ATOM 1758 O O . MET A 1 214 ? 9.064 -10.635 1.397 1.00 95.19 214 MET A O 1
ATOM 1762 N N . PRO A 1 215 ? 9.408 -12.748 0.682 1.00 92.38 215 PRO A N 1
ATOM 1763 C CA . PRO A 1 215 ? 10.228 -13.147 1.821 1.00 92.38 215 PRO A CA 1
ATOM 1764 C C . PRO A 1 215 ? 11.456 -12.250 2.019 1.00 92.38 215 PRO A C 1
ATOM 1766 O O . PRO A 1 215 ? 12.110 -11.833 1.062 1.00 92.38 215 PRO A O 1
ATOM 1769 N N . ARG A 1 216 ? 11.825 -11.998 3.280 1.00 89.31 216 ARG A N 1
ATOM 1770 C CA . ARG A 1 216 ? 12.940 -11.097 3.621 1.00 89.31 216 ARG A CA 1
ATOM 1771 C C . ARG A 1 216 ? 14.286 -11.523 3.044 1.00 89.31 216 ARG A C 1
ATOM 1773 O O . ARG A 1 216 ? 15.059 -10.666 2.646 1.00 89.31 216 ARG A O 1
ATOM 1780 N N . ASN A 1 217 ? 14.601 -12.815 3.017 1.00 85.50 217 ASN A N 1
ATOM 1781 C CA . ASN A 1 217 ? 15.868 -13.283 2.448 1.00 85.50 217 ASN A CA 1
ATOM 1782 C C . ASN A 1 217 ? 15.998 -12.900 0.965 1.00 85.50 217 ASN A C 1
ATOM 1784 O O . ASN A 1 217 ? 17.073 -12.489 0.544 1.00 85.50 217 ASN A O 1
ATOM 1788 N N . ILE A 1 218 ? 14.907 -12.985 0.203 1.00 85.75 218 ILE A N 1
ATOM 1789 C CA . ILE A 1 218 ? 14.867 -12.608 -1.215 1.00 85.75 218 ILE A CA 1
ATOM 1790 C C . ILE A 1 218 ? 14.968 -11.096 -1.372 1.00 85.75 218 ILE A C 1
ATOM 1792 O O . ILE A 1 218 ? 15.775 -10.618 -2.163 1.00 85.75 218 ILE A O 1
ATOM 1796 N N . LEU A 1 219 ? 14.205 -10.352 -0.569 1.00 84.06 219 LEU A N 1
ATOM 1797 C CA . LEU A 1 219 ? 14.286 -8.895 -0.510 1.00 84.06 219 LEU A CA 1
ATOM 1798 C C . LEU A 1 219 ? 15.731 -8.415 -0.273 1.00 84.06 219 LEU A C 1
ATOM 1800 O O . LEU A 1 219 ? 16.168 -7.465 -0.911 1.00 84.06 219 LEU A O 1
ATOM 1804 N N . LEU A 1 220 ? 16.480 -9.111 0.591 1.00 81.75 220 LEU A N 1
ATOM 1805 C CA . LEU A 1 220 ? 17.889 -8.839 0.904 1.00 81.75 220 LEU A CA 1
ATOM 1806 C C . LEU A 1 220 ? 18.889 -9.474 -0.091 1.00 81.75 220 LEU A C 1
ATOM 1808 O O . LEU A 1 220 ? 20.079 -9.560 0.206 1.00 81.75 220 LEU A O 1
ATOM 1812 N N . GLY A 1 221 ? 18.429 -9.927 -1.262 1.00 79.62 221 GLY A N 1
ATOM 1813 C CA . GLY A 1 221 ? 19.284 -10.341 -2.379 1.00 79.62 221 GLY A CA 1
ATOM 1814 C C . GLY A 1 221 ? 19.599 -11.837 -2.475 1.00 79.62 221 GLY A C 1
ATOM 1815 O O . GLY A 1 221 ? 20.453 -12.226 -3.276 1.00 79.62 221 GLY A O 1
ATOM 1816 N N . ALA A 1 222 ? 18.939 -12.707 -1.701 1.00 78.38 222 ALA A N 1
ATOM 1817 C CA . ALA A 1 222 ? 19.103 -14.150 -1.874 1.00 78.38 222 ALA A CA 1
ATOM 1818 C C . ALA A 1 222 ? 18.583 -14.603 -3.249 1.00 78.38 222 ALA A C 1
ATOM 1820 O O . ALA A 1 222 ? 17.469 -14.265 -3.652 1.00 78.38 222 ALA A O 1
ATOM 1821 N N . ARG A 1 223 ? 19.376 -15.419 -3.958 1.00 74.06 223 ARG A N 1
ATOM 1822 C CA . ARG A 1 223 ? 18.943 -16.046 -5.216 1.00 74.06 223 ARG A CA 1
ATOM 1823 C C . ARG A 1 223 ? 17.783 -17.001 -4.939 1.00 74.06 223 ARG A C 1
ATOM 1825 O O . ARG A 1 223 ? 17.884 -17.852 -4.059 1.00 74.06 223 ARG A O 1
ATOM 1832 N N . SER A 1 224 ? 16.710 -16.869 -5.710 1.00 75.12 224 SER A N 1
ATOM 1833 C CA . SER A 1 224 ? 15.519 -17.710 -5.613 1.00 75.12 224 SER A CA 1
ATOM 1834 C C . SER A 1 224 ? 14.892 -17.890 -6.993 1.00 75.12 224 SER A C 1
ATOM 1836 O O . SER A 1 224 ? 14.939 -16.983 -7.820 1.00 75.12 224 SER A O 1
ATOM 1838 N N . GLU A 1 225 ? 14.274 -19.045 -7.232 1.00 72.69 225 GLU A N 1
ATOM 1839 C CA . GLU A 1 225 ? 13.441 -19.284 -8.422 1.00 72.69 225 GLU A CA 1
ATOM 1840 C C . GLU A 1 225 ? 12.052 -18.628 -8.305 1.00 72.69 225 GLU A C 1
ATOM 1842 O O . GLU A 1 225 ? 11.318 -18.502 -9.287 1.00 72.69 225 GLU A O 1
ATOM 1847 N N . GLN A 1 226 ? 11.679 -18.211 -7.093 1.00 80.00 226 GLN A N 1
ATOM 1848 C CA . GLN A 1 226 ? 10.403 -17.582 -6.761 1.00 80.00 226 GLN A CA 1
ATOM 1849 C C . GLN A 1 226 ? 10.689 -16.317 -5.968 1.00 80.00 226 GLN A C 1
ATOM 1851 O O . GLN A 1 226 ? 11.223 -16.416 -4.871 1.00 80.00 226 GLN A O 1
ATOM 1856 N N . TYR A 1 227 ? 10.356 -15.146 -6.501 1.00 84.50 227 TYR A N 1
ATOM 1857 C CA . TYR A 1 227 ? 10.687 -13.862 -5.878 1.00 84.50 227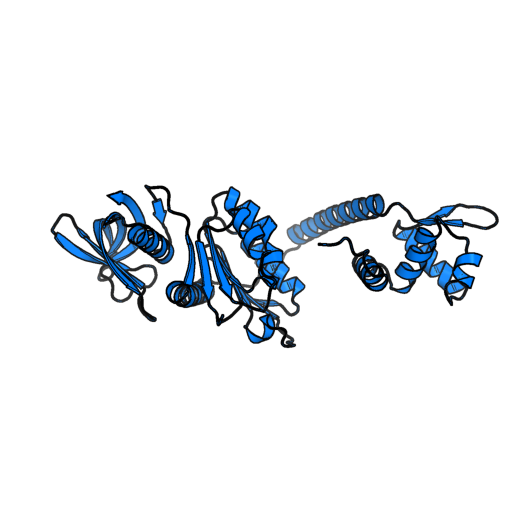 TYR A CA 1
ATOM 1858 C C . TYR A 1 227 ? 9.618 -13.395 -4.891 1.00 84.50 227 TYR A C 1
ATOM 1860 O O . TYR A 1 227 ? 9.934 -12.790 -3.874 1.00 84.50 227 TYR A O 1
ATOM 1868 N N . GLY A 1 228 ? 8.354 -13.704 -5.160 1.00 91.38 228 GLY A N 1
ATOM 1869 C CA . GLY A 1 228 ? 7.257 -13.297 -4.297 1.00 91.38 228 GLY A CA 1
ATOM 1870 C C . GLY A 1 228 ? 5.910 -13.785 -4.799 1.00 91.38 228 GLY A C 1
ATOM 1871 O O . GLY A 1 228 ? 5.805 -14.425 -5.848 1.00 91.38 228 GLY A O 1
ATOM 1872 N N . TYR A 1 229 ? 4.888 -13.459 -4.029 1.00 93.81 229 TYR A N 1
ATOM 1873 C CA . TYR A 1 229 ? 3.516 -13.894 -4.200 1.00 93.81 229 TYR A CA 1
ATOM 1874 C C . TYR A 1 229 ? 2.622 -12.672 -4.364 1.00 93.81 229 TYR A C 1
ATOM 1876 O O . TYR A 1 229 ? 2.829 -11.650 -3.711 1.00 93.81 229 TYR A O 1
ATOM 1884 N N . ILE A 1 230 ? 1.636 -12.791 -5.240 1.00 94.38 230 ILE A N 1
ATOM 1885 C CA . ILE A 1 230 ? 0.554 -11.832 -5.411 1.00 94.38 230 ILE A CA 1
ATOM 1886 C C . ILE A 1 230 ? -0.731 -12.562 -5.044 1.00 94.38 230 ILE A C 1
ATOM 1888 O O . ILE A 1 230 ? -1.022 -13.608 -5.626 1.00 94.38 230 ILE A O 1
ATOM 1892 N N . PHE A 1 231 ? -1.473 -12.015 -4.092 1.00 92.88 231 PHE A N 1
ATOM 1893 C CA . PHE A 1 231 ? -2.735 -12.550 -3.604 1.00 92.88 231 PHE A CA 1
ATOM 1894 C C . PHE A 1 231 ? -3.885 -11.625 -4.008 1.00 92.88 231 PHE A C 1
ATOM 1896 O O . PHE A 1 231 ? -3.781 -10.397 -3.928 1.00 92.88 231 PHE A O 1
ATOM 1903 N N . LYS A 1 232 ? -4.971 -12.249 -4.456 1.00 88.94 232 LYS A N 1
ATOM 1904 C CA . LYS A 1 232 ? -6.292 -11.673 -4.752 1.00 88.94 232 LYS A CA 1
ATOM 1905 C C . LYS A 1 232 ? -7.323 -12.498 -4.009 1.00 88.94 232 LYS A C 1
ATOM 1907 O O . LYS A 1 232 ? -8.191 -13.131 -4.603 1.00 88.94 232 LYS A O 1
ATOM 1912 N N . ASP A 1 233 ? -7.069 -12.583 -2.720 1.00 86.19 233 ASP A N 1
ATOM 1913 C CA . ASP A 1 233 ? -7.714 -13.469 -1.780 1.00 86.19 233 ASP A CA 1
ATOM 1914 C C . ASP A 1 233 ? -7.803 -12.712 -0.458 1.00 86.19 233 ASP A C 1
ATOM 1916 O O . ASP A 1 233 ? -6.800 -12.153 0.012 1.00 86.19 233 ASP A O 1
ATOM 1920 N N . ASP A 1 234 ? -9.012 -12.643 0.085 1.00 86.12 234 ASP A N 1
ATOM 1921 C CA . ASP A 1 234 ? -9.317 -11.823 1.253 1.00 86.12 234 ASP A CA 1
ATOM 1922 C C . ASP A 1 234 ? -8.656 -12.412 2.511 1.00 86.12 234 ASP A C 1
ATOM 1924 O O . ASP A 1 234 ? -8.084 -11.665 3.304 1.00 86.12 234 ASP A O 1
ATOM 1928 N N . ASP A 1 235 ? -8.615 -13.743 2.651 1.00 85.69 235 ASP A N 1
ATOM 1929 C CA . ASP A 1 235 ? -8.026 -14.426 3.811 1.00 85.69 235 ASP A CA 1
ATOM 1930 C C . ASP A 1 235 ? -6.509 -14.187 3.894 1.00 85.69 235 ASP A C 1
ATOM 1932 O O . ASP A 1 235 ? -5.969 -13.790 4.934 1.00 85.69 235 ASP A O 1
ATOM 1936 N N . MET A 1 236 ? -5.799 -14.376 2.777 1.00 89.88 236 MET A N 1
ATOM 1937 C CA . MET A 1 236 ? -4.360 -14.121 2.693 1.00 89.88 236 MET A CA 1
ATOM 1938 C C . MET A 1 236 ? -4.036 -12.634 2.836 1.00 89.88 236 MET A C 1
ATOM 1940 O O . MET A 1 236 ? -3.036 -12.274 3.469 1.00 89.88 236 MET A O 1
ATOM 1944 N N . THR A 1 237 ? -4.876 -11.758 2.281 1.00 91.56 237 THR A N 1
ATOM 1945 C CA . THR A 1 237 ? -4.705 -10.310 2.429 1.00 91.56 237 THR A CA 1
ATOM 1946 C C . THR A 1 237 ? -4.893 -9.893 3.882 1.00 91.56 237 THR A C 1
ATOM 1948 O O . THR A 1 237 ? -4.039 -9.191 4.428 1.00 91.56 237 THR A O 1
ATOM 1951 N N . TRP A 1 238 ? -5.919 -10.405 4.556 1.00 87.62 238 TRP A N 1
ATOM 1952 C CA . TRP A 1 238 ? -6.154 -10.166 5.973 1.00 87.62 238 TRP A CA 1
ATOM 1953 C C . TRP A 1 238 ? -5.003 -10.678 6.849 1.00 87.62 238 TRP A C 1
ATOM 1955 O O . TRP A 1 238 ? -4.532 -9.961 7.738 1.00 87.62 238 TRP A O 1
ATOM 1965 N N . PHE A 1 239 ? -4.459 -11.865 6.553 1.00 90.12 239 PHE A N 1
ATOM 1966 C CA . PHE A 1 239 ? -3.261 -12.377 7.226 1.00 90.12 239 PHE A CA 1
ATOM 1967 C C . PHE A 1 239 ? -2.073 -11.410 7.098 1.00 90.12 239 PHE A C 1
ATOM 1969 O O . PHE A 1 239 ? -1.360 -11.144 8.076 1.00 90.12 239 PHE A O 1
ATOM 1976 N N . LEU A 1 240 ? -1.851 -10.845 5.908 1.00 94.25 240 LEU A N 1
ATOM 1977 C CA . LEU A 1 240 ? -0.787 -9.865 5.686 1.00 94.25 240 LEU A CA 1
ATOM 1978 C C . LEU A 1 240 ? -1.067 -8.533 6.394 1.00 94.25 240 LEU A C 1
ATOM 1980 O O . LEU A 1 240 ? -0.132 -7.959 6.954 1.00 94.25 240 LEU A O 1
ATOM 1984 N N . ILE A 1 241 ? -2.322 -8.077 6.454 1.00 92.75 241 ILE A N 1
ATOM 1985 C CA . ILE A 1 241 ? -2.733 -6.886 7.217 1.00 92.75 241 ILE A CA 1
ATOM 1986 C C . ILE A 1 241 ? -2.441 -7.083 8.706 1.00 92.75 241 ILE A C 1
ATOM 1988 O O . ILE A 1 241 ? -1.833 -6.217 9.338 1.00 92.75 241 ILE A O 1
ATOM 1992 N N . HIS A 1 242 ? -2.807 -8.234 9.275 1.00 89.81 242 HIS A N 1
ATOM 1993 C CA . HIS A 1 242 ? -2.512 -8.547 10.672 1.00 89.81 242 HIS A CA 1
ATOM 1994 C C . HIS A 1 242 ? -1.000 -8.477 10.947 1.00 89.81 242 HIS A C 1
ATOM 1996 O O . HIS A 1 242 ? -0.556 -7.794 11.876 1.00 89.81 242 HIS A O 1
ATOM 2002 N N . ASN A 1 243 ? -0.188 -9.119 10.102 1.00 92.44 243 ASN A N 1
ATOM 2003 C CA . ASN A 1 243 ? 1.267 -9.110 10.248 1.00 92.44 243 ASN A CA 1
ATOM 2004 C C . ASN A 1 243 ? 1.881 -7.715 10.045 1.00 92.44 243 ASN A C 1
ATOM 2006 O O . ASN A 1 243 ? 2.834 -7.361 10.751 1.00 92.44 243 ASN A O 1
ATOM 2010 N N . PHE A 1 244 ? 1.336 -6.918 9.120 1.00 95.00 244 PHE A N 1
ATOM 2011 C CA . PHE A 1 244 ? 1.702 -5.515 8.938 1.00 95.00 244 PHE A CA 1
ATOM 2012 C C . PHE A 1 244 ? 1.462 -4.734 10.230 1.00 95.00 244 PHE A C 1
ATOM 2014 O O . PHE A 1 244 ? 2.400 -4.135 10.756 1.00 95.00 244 PHE A O 1
ATOM 2021 N N . PHE A 1 245 ? 0.255 -4.803 10.802 1.00 93.62 245 PHE A N 1
ATOM 2022 C CA . PHE A 1 245 ? -0.090 -4.040 12.002 1.00 93.62 245 PHE A CA 1
ATOM 2023 C C . PHE A 1 245 ? 0.624 -4.526 13.272 1.00 93.62 245 PHE A C 1
ATOM 2025 O O . PHE A 1 245 ? 0.981 -3.712 14.122 1.00 93.62 245 PHE A O 1
ATOM 2032 N N . SER A 1 246 ? 0.924 -5.822 13.386 1.00 91.06 246 SER A N 1
ATOM 2033 C CA . SER A 1 246 ? 1.817 -6.348 14.432 1.00 91.06 246 SER A CA 1
ATOM 2034 C C . SER A 1 246 ? 3.205 -5.688 14.359 1.00 91.06 246 SER A C 1
ATOM 2036 O O . SER A 1 246 ? 3.764 -5.239 15.366 1.00 91.06 246 SER A O 1
ATOM 2038 N N . GLY A 1 247 ? 3.759 -5.554 13.147 1.00 92.31 247 GLY A N 1
ATOM 2039 C CA . GLY A 1 247 ? 4.984 -4.790 12.903 1.00 92.31 247 GLY A CA 1
ATOM 2040 C C . GLY A 1 247 ? 4.826 -3.297 13.201 1.00 92.31 247 GLY A C 1
ATOM 2041 O O . GLY A 1 247 ? 5.689 -2.717 13.857 1.00 92.31 247 GLY A O 1
ATOM 2042 N N . TRP A 1 248 ? 3.709 -2.712 12.770 1.00 94.75 248 TRP A N 1
ATOM 2043 C CA . TRP A 1 248 ? 3.368 -1.296 12.881 1.00 94.75 248 TRP A CA 1
ATOM 2044 C C . TRP A 1 248 ? 3.299 -0.809 14.326 1.00 94.75 248 TRP A C 1
ATOM 2046 O O . TRP A 1 248 ? 3.914 0.200 14.668 1.00 94.75 248 TRP A O 1
ATOM 2056 N N . PHE A 1 249 ? 2.573 -1.509 15.199 1.00 93.12 249 PHE A N 1
ATOM 2057 C CA . PHE A 1 249 ? 2.399 -1.076 16.588 1.00 93.12 249 PHE A CA 1
ATOM 2058 C C . PHE A 1 249 ? 3.641 -1.299 17.456 1.00 93.12 249 PHE A C 1
ATOM 2060 O O . PHE A 1 249 ? 3.774 -0.673 18.501 1.00 93.12 249 PHE A O 1
ATOM 2067 N N . SER A 1 250 ? 4.575 -2.138 17.006 1.00 91.56 250 SER A N 1
ATOM 2068 C CA . SER A 1 250 ? 5.856 -2.394 17.679 1.00 91.56 250 SER A CA 1
ATOM 2069 C C . SER A 1 250 ? 7.035 -1.637 17.053 1.00 91.56 250 SER A C 1
ATOM 2071 O O . SER A 1 250 ? 8.191 -2.003 17.271 1.00 91.56 250 SER A O 1
ATOM 2073 N N . SER A 1 251 ? 6.759 -0.626 16.227 1.00 92.94 251 SER A N 1
ATOM 2074 C CA . SER A 1 251 ? 7.766 0.146 15.491 1.00 92.94 251 SER A CA 1
ATOM 2075 C C . SER A 1 251 ? 7.877 1.583 15.996 1.00 92.94 251 SER A C 1
ATOM 2077 O O . SER A 1 251 ? 6.989 2.083 16.688 1.00 92.94 251 SER A O 1
ATOM 2079 N N . SER A 1 252 ? 8.981 2.244 15.654 1.00 92.62 252 SER A N 1
ATOM 2080 C CA . SER A 1 252 ? 9.215 3.641 16.010 1.00 92.62 252 SER A CA 1
ATOM 2081 C C . SER A 1 252 ? 8.464 4.564 15.061 1.00 92.62 252 SER A C 1
ATOM 2083 O O . SER A 1 252 ? 8.500 4.379 13.845 1.00 92.62 252 SER A O 1
ATOM 2085 N N . VAL A 1 253 ? 7.821 5.585 15.615 1.00 92.88 253 VAL A N 1
ATOM 2086 C CA . VAL A 1 253 ? 7.161 6.633 14.836 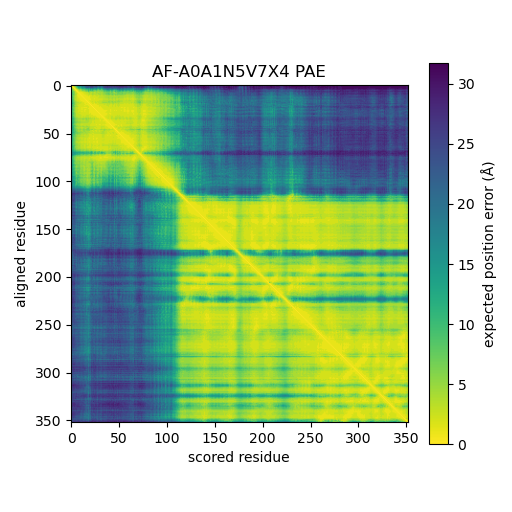1.00 92.88 253 VAL A CA 1
ATOM 2087 C C . VAL A 1 253 ? 8.208 7.555 14.209 1.00 92.88 253 VAL A C 1
ATOM 2089 O O . VAL A 1 253 ? 9.100 8.024 14.912 1.00 92.88 253 VAL A O 1
ATOM 2092 N N . ILE A 1 254 ? 8.086 7.810 12.904 1.00 91.56 254 ILE A N 1
ATOM 2093 C CA . ILE A 1 254 ? 8.912 8.778 12.168 1.00 91.56 254 ILE A CA 1
ATOM 2094 C C . ILE A 1 254 ? 8.083 10.005 11.797 1.00 91.56 254 ILE A C 1
ATOM 2096 O O . ILE A 1 254 ? 8.507 11.127 12.056 1.00 91.56 254 ILE A O 1
ATOM 2100 N N . ASP A 1 255 ? 6.896 9.788 11.231 1.00 90.69 255 ASP A N 1
ATOM 2101 C CA . ASP A 1 255 ? 5.967 10.854 10.866 1.00 90.69 255 ASP A CA 1
ATOM 2102 C C . ASP A 1 255 ? 4.514 10.389 11.000 1.00 90.69 255 ASP A C 1
ATOM 2104 O O . ASP A 1 255 ? 4.191 9.224 10.752 1.00 90.69 255 ASP A O 1
ATOM 2108 N N . GLU A 1 256 ? 3.632 11.294 11.412 1.00 90.31 256 GLU A N 1
ATOM 2109 C CA . GLU A 1 256 ? 2.205 11.022 11.604 1.00 90.31 256 GLU A CA 1
ATOM 2110 C C . GLU A 1 256 ? 1.378 12.240 11.205 1.00 90.31 256 GLU A C 1
ATOM 2112 O O . GLU A 1 256 ? 1.433 13.300 11.838 1.00 90.31 256 GLU A O 1
ATOM 2117 N N . ARG A 1 257 ? 0.548 12.057 10.181 1.00 89.25 257 ARG A N 1
ATOM 2118 C CA . ARG A 1 257 ? -0.453 13.027 9.763 1.00 89.25 257 ARG A CA 1
ATOM 2119 C C . ARG A 1 257 ? -1.687 12.895 10.642 1.00 89.25 257 ARG A C 1
ATOM 2121 O O . ARG A 1 257 ? -2.192 11.797 10.862 1.00 89.25 257 ARG A O 1
ATOM 2128 N N . MET A 1 258 ? -2.180 14.027 11.132 1.00 91.25 258 MET A N 1
ATOM 2129 C CA . MET A 1 258 ? -3.431 14.049 11.887 1.00 91.25 258 MET A CA 1
ATOM 2130 C C . MET A 1 258 ? -4.627 13.863 10.946 1.00 91.25 258 MET A C 1
ATOM 2132 O O . MET A 1 258 ? -4.609 14.426 9.846 1.00 91.25 258 MET A O 1
ATOM 2136 N N . PRO A 1 259 ? -5.665 13.125 11.372 1.00 92.31 259 PRO A N 1
ATOM 2137 C CA . PRO A 1 259 ? -6.916 13.060 10.630 1.00 92.31 259 PRO A CA 1
ATOM 2138 C C . PRO A 1 259 ? -7.639 14.414 10.657 1.00 92.31 259 PRO A C 1
ATOM 2140 O O . PRO A 1 259 ? -7.568 15.157 11.640 1.00 92.31 259 PRO A O 1
ATOM 2143 N N . GLU A 1 260 ? -8.378 14.712 9.592 1.00 92.12 260 GLU A N 1
ATOM 2144 C CA . GLU A 1 260 ? -9.366 15.793 9.592 1.00 92.12 260 GLU A CA 1
ATOM 2145 C C . GLU A 1 260 ? -10.643 15.290 10.269 1.00 92.12 260 GLU A C 1
ATOM 2147 O O . GLU A 1 260 ? -11.136 14.222 9.926 1.00 92.12 260 GLU A O 1
ATOM 2152 N N . ILE A 1 261 ? -11.153 16.027 11.258 1.00 94.62 261 ILE A N 1
ATOM 2153 C CA . ILE A 1 261 ? -12.323 15.620 12.048 1.00 94.62 261 ILE A CA 1
ATOM 2154 C C . ILE A 1 261 ? -13.571 16.366 11.538 1.00 94.62 261 ILE A C 1
ATOM 2156 O O . ILE A 1 261 ? -13.512 17.594 11.416 1.00 94.62 261 ILE A O 1
ATOM 2160 N N . PRO A 1 262 ? -14.700 15.675 11.277 1.00 95.81 262 PRO A N 1
ATOM 2161 C CA . PRO A 1 262 ? -14.937 14.251 11.528 1.00 95.81 262 PRO A CA 1
ATOM 2162 C C . PRO A 1 262 ? -14.224 13.323 10.535 1.00 95.81 262 PRO A C 1
ATOM 2164 O O . PRO A 1 262 ? -14.147 13.620 9.346 1.00 95.81 262 PRO A O 1
ATOM 2167 N N . ALA A 1 263 ? -13.740 12.184 11.038 1.00 95.81 263 ALA A N 1
ATOM 2168 C CA . ALA A 1 263 ? -13.046 11.167 10.246 1.00 95.81 263 ALA A CA 1
ATOM 2169 C C . ALA A 1 263 ? -13.786 9.831 10.316 1.00 95.81 263 ALA A C 1
ATOM 2171 O O . ALA A 1 263 ? -14.083 9.364 11.415 1.00 95.81 263 ALA A O 1
ATOM 2172 N N . GLU A 1 264 ? -14.038 9.208 9.166 1.00 96.25 264 GLU A N 1
ATOM 2173 C CA . GLU A 1 264 ? -14.703 7.906 9.050 1.00 96.25 264 GLU A CA 1
ATOM 2174 C C . GLU A 1 264 ? -13.703 6.819 8.640 1.00 96.25 264 GLU A C 1
ATOM 2176 O O . GLU A 1 264 ? -12.806 7.053 7.828 1.00 96.25 264 GLU A O 1
ATOM 2181 N N . TYR A 1 265 ? -13.870 5.630 9.215 1.00 95.12 265 TYR A N 1
ATOM 2182 C CA . TYR A 1 265 ? -13.009 4.473 9.015 1.00 95.12 265 TYR A CA 1
ATOM 2183 C C . TYR A 1 265 ? -13.855 3.219 8.819 1.00 95.12 265 TYR A C 1
ATOM 2185 O O . TYR A 1 265 ? -14.722 2.919 9.640 1.00 95.12 265 TYR A O 1
ATOM 2193 N N . ASP A 1 266 ? -13.541 2.457 7.782 1.00 92.00 266 ASP A N 1
ATOM 2194 C CA . ASP A 1 266 ? -13.980 1.075 7.576 1.00 92.00 266 ASP A CA 1
ATOM 2195 C C . ASP A 1 266 ? -13.021 0.074 8.254 1.00 92.00 266 ASP A C 1
ATOM 2197 O O . ASP A 1 266 ? -13.433 -0.974 8.744 1.00 92.00 266 ASP A O 1
ATOM 2201 N N . ASN A 1 267 ? -11.739 0.431 8.368 1.00 92.00 267 ASN A N 1
ATOM 2202 C CA . ASN A 1 267 ? -10.717 -0.384 9.006 1.00 92.00 267 ASN A CA 1
ATOM 2203 C C . ASN A 1 267 ? -10.433 0.070 10.449 1.00 92.00 267 ASN A C 1
ATOM 2205 O O . ASN A 1 267 ? -9.861 1.133 10.721 1.00 92.00 267 ASN A O 1
ATOM 2209 N N . GLN A 1 268 ? -10.754 -0.807 11.400 1.00 94.81 268 GLN A N 1
ATOM 2210 C CA . GLN A 1 268 ? -10.579 -0.578 12.837 1.00 94.81 268 GLN A CA 1
ATOM 2211 C C . GLN A 1 268 ? -9.129 -0.257 13.245 1.00 94.81 268 GLN A C 1
ATOM 2213 O O . GLN A 1 268 ? -8.898 0.545 14.153 1.00 94.81 268 GLN A O 1
ATOM 2218 N N . ARG A 1 269 ? -8.128 -0.835 12.576 1.00 94.31 269 ARG A N 1
ATOM 2219 C CA . ARG A 1 269 ? -6.711 -0.621 12.916 1.00 94.31 269 ARG A CA 1
ATOM 2220 C C . ARG A 1 269 ? -6.209 0.742 12.442 1.00 94.31 269 ARG A C 1
ATOM 2222 O O . ARG A 1 269 ? -5.347 1.330 13.103 1.00 94.31 269 ARG A O 1
ATOM 2229 N N . ILE A 1 270 ? -6.778 1.272 11.357 1.00 95.06 270 ILE A N 1
ATOM 2230 C CA . ILE A 1 270 ? -6.554 2.661 10.943 1.00 95.06 270 ILE A CA 1
ATOM 2231 C C . ILE A 1 270 ? -7.163 3.616 11.976 1.00 95.06 270 ILE A C 1
ATOM 2233 O O . ILE A 1 270 ? -6.457 4.501 12.458 1.00 95.06 270 ILE A O 1
ATOM 2237 N N . ALA A 1 271 ? -8.416 3.392 12.389 1.00 96.50 271 ALA A N 1
ATOM 2238 C CA . ALA A 1 271 ? -9.061 4.211 13.419 1.00 96.50 271 ALA A CA 1
ATOM 2239 C C . ALA A 1 271 ? -8.237 4.239 14.719 1.00 96.50 271 ALA A C 1
ATOM 2241 O O . ALA A 1 271 ? -7.967 5.302 15.274 1.00 96.50 271 ALA A O 1
ATOM 2242 N N . ILE A 1 272 ? -7.763 3.075 15.178 1.00 96.44 272 ILE A N 1
ATOM 2243 C CA . ILE A 1 272 ? -6.893 2.964 16.359 1.00 96.44 272 ILE A CA 1
ATOM 2244 C C . ILE A 1 272 ? -5.569 3.711 16.154 1.00 96.44 272 ILE A C 1
ATOM 2246 O O . ILE A 1 272 ? -5.108 4.374 17.082 1.00 96.44 272 ILE A O 1
ATOM 2250 N N . THR A 1 273 ? -4.969 3.643 14.962 1.00 95.62 273 THR A N 1
ATOM 2251 C CA . THR A 1 273 ? -3.744 4.399 14.644 1.00 95.62 273 THR A CA 1
ATOM 2252 C C . THR A 1 273 ? -3.963 5.897 14.836 1.00 95.62 273 THR A C 1
ATOM 2254 O O . THR A 1 273 ? -3.187 6.536 15.545 1.00 95.62 273 THR A O 1
ATOM 2257 N N . ASP A 1 274 ? -5.058 6.437 14.309 1.00 96.44 274 ASP A N 1
ATOM 2258 C CA . ASP A 1 274 ? -5.356 7.865 14.409 1.00 96.44 274 ASP A CA 1
ATOM 2259 C C . ASP A 1 274 ? -5.751 8.288 15.830 1.00 96.44 274 ASP A C 1
ATOM 2261 O O . ASP A 1 274 ? -5.324 9.342 16.302 1.00 96.44 274 ASP A O 1
ATOM 2265 N N . ILE A 1 275 ? -6.482 7.446 16.568 1.00 96.38 275 ILE A N 1
ATOM 2266 C CA . ILE A 1 275 ? -6.774 7.667 17.993 1.00 96.38 275 ILE A CA 1
ATOM 2267 C C . ILE A 1 275 ? -5.469 7.749 18.804 1.00 96.38 275 ILE A C 1
ATOM 2269 O O . ILE A 1 275 ? -5.339 8.622 19.666 1.00 96.38 275 ILE A O 1
ATOM 2273 N N . ILE A 1 276 ? -4.500 6.861 18.551 1.00 94.56 276 ILE A N 1
ATOM 2274 C CA . ILE A 1 276 ? -3.186 6.894 19.216 1.00 94.56 276 ILE A CA 1
ATOM 2275 C C . ILE A 1 276 ? -2.454 8.190 18.875 1.00 94.56 276 ILE A C 1
ATOM 2277 O O . ILE A 1 276 ? -1.967 8.867 19.780 1.00 94.56 276 ILE A O 1
ATOM 2281 N N . SER A 1 277 ? -2.410 8.564 17.596 1.00 93.69 277 SER A N 1
ATOM 2282 C CA . SER A 1 277 ? -1.763 9.797 17.146 1.00 93.69 277 SER A CA 1
ATOM 2283 C C . SER A 1 277 ? -2.386 11.048 17.781 1.00 93.69 277 SER A C 1
ATOM 2285 O O . SER A 1 277 ? -1.657 11.915 18.265 1.00 93.69 277 SER A O 1
ATOM 2287 N N . LEU A 1 278 ? -3.717 11.115 17.887 1.00 95.25 278 LEU A N 1
ATOM 2288 C CA . LEU A 1 278 ? -4.426 12.194 18.584 1.00 95.25 278 LEU A CA 1
ATOM 2289 C C . LEU A 1 278 ? -4.065 12.243 20.079 1.00 95.25 278 LEU A C 1
ATOM 2291 O O . LEU A 1 278 ? -3.729 13.311 20.597 1.00 95.25 278 LEU A O 1
ATOM 2295 N N . LYS A 1 279 ? -4.068 11.096 20.773 1.00 93.44 279 LYS A N 1
ATOM 2296 C CA . LYS A 1 279 ? -3.662 11.017 22.189 1.00 93.44 279 LYS A CA 1
ATOM 2297 C C . LYS A 1 279 ? -2.207 11.446 22.397 1.00 93.44 279 LYS A C 1
ATOM 2299 O O . LYS A 1 279 ? -1.927 12.202 23.323 1.00 93.44 279 LYS A O 1
ATOM 2304 N N . ASN A 1 280 ? -1.296 11.046 21.508 1.00 91.06 280 ASN A N 1
ATOM 2305 C CA . ASN A 1 280 ? 0.114 11.452 21.546 1.00 91.06 280 ASN A CA 1
ATOM 2306 C C . ASN A 1 280 ? 0.300 12.970 21.372 1.00 91.06 280 ASN A C 1
ATOM 2308 O O . ASN A 1 280 ? 1.274 13.533 21.869 1.00 91.06 280 ASN A O 1
ATOM 2312 N N . LYS A 1 281 ? -0.638 13.650 20.700 1.00 90.81 281 LYS A N 1
ATOM 2313 C CA . LYS A 1 281 ? -0.685 15.117 20.581 1.00 90.81 281 LYS A CA 1
ATOM 2314 C C . LYS A 1 281 ? -1.413 15.810 21.741 1.00 90.81 281 LYS A C 1
ATOM 2316 O O . LYS A 1 281 ? -1.562 17.028 21.713 1.00 90.81 281 LYS A O 1
ATOM 2321 N N . GLY A 1 282 ? -1.834 15.066 22.764 1.00 93.19 282 GLY A N 1
ATOM 2322 C CA . GLY A 1 282 ? -2.469 15.604 23.968 1.00 93.19 282 GLY A CA 1
ATOM 2323 C C . GLY A 1 282 ? -3.991 15.733 23.893 1.00 93.19 282 GLY A C 1
ATOM 2324 O O . GLY A 1 282 ? -4.581 16.355 24.776 1.00 93.19 282 GLY A O 1
ATOM 2325 N N . VAL A 1 283 ? -4.642 15.155 22.876 1.00 95.19 283 VAL A N 1
ATOM 2326 C CA . VAL A 1 283 ? -6.109 15.085 22.824 1.00 95.19 283 VAL A CA 1
ATOM 2327 C C . VAL A 1 283 ? -6.593 14.085 23.871 1.00 95.19 283 VAL A C 1
ATOM 2329 O O . VAL A 1 283 ? -6.302 12.891 23.791 1.00 95.19 283 VAL A O 1
ATOM 2332 N N . ASN A 1 284 ? -7.353 14.570 24.852 1.00 92.25 284 ASN A N 1
ATOM 2333 C CA . ASN A 1 284 ? -7.765 13.764 26.003 1.00 92.25 284 ASN A CA 1
ATOM 2334 C C . ASN A 1 284 ? -9.182 13.208 25.862 1.00 92.25 284 ASN A C 1
ATOM 2336 O O . ASN A 1 284 ? -9.517 12.207 26.496 1.00 92.25 284 ASN A O 1
ATOM 2340 N N . LYS A 1 285 ? -10.034 13.854 25.061 1.00 95.69 285 LYS A N 1
ATOM 2341 C CA . LYS A 1 285 ? -11.411 13.416 24.831 1.00 95.69 285 LYS A CA 1
ATOM 2342 C C . LYS A 1 285 ? -11.633 13.217 23.343 1.00 95.69 285 LYS A C 1
ATOM 2344 O O . LYS A 1 285 ? -11.674 14.181 22.587 1.00 95.69 285 LYS A O 1
ATOM 2349 N N . ILE A 1 286 ? -11.799 11.959 22.953 1.00 97.81 286 ILE A N 1
ATOM 2350 C CA . ILE A 1 286 ? -12.084 11.552 21.577 1.00 97.81 286 ILE A CA 1
ATOM 2351 C C . ILE A 1 286 ? -13.473 10.925 21.581 1.00 97.81 286 ILE A C 1
ATOM 2353 O O . ILE A 1 286 ? -13.674 9.870 22.186 1.00 97.81 286 ILE A O 1
ATOM 2357 N N . GLU A 1 287 ? -14.433 11.616 20.974 1.00 97.69 287 GLU A N 1
ATOM 2358 C CA . GLU A 1 287 ? -15.801 11.136 20.808 1.00 97.69 287 GLU A CA 1
ATOM 2359 C C . GLU A 1 287 ? -15.905 10.324 19.520 1.00 97.69 287 GLU A C 1
ATOM 2361 O O . GLU A 1 287 ? -15.489 10.790 18.459 1.00 97.69 287 GLU A O 1
ATOM 2366 N N . VAL A 1 288 ? -16.463 9.120 19.623 1.00 98.06 288 VAL A N 1
ATOM 2367 C CA . VAL A 1 288 ? -16.638 8.201 18.502 1.00 98.06 288 VAL A CA 1
ATOM 2368 C C . VAL A 1 288 ? -18.083 7.739 18.370 1.00 98.06 288 VAL A C 1
ATOM 2370 O O . VAL A 1 288 ? -18.776 7.551 19.376 1.00 98.06 288 VAL A O 1
ATOM 2373 N N . THR A 1 289 ? -18.500 7.519 17.127 1.00 98.06 289 THR A N 1
ATOM 2374 C CA . THR A 1 289 ? -19.718 6.795 16.758 1.00 98.06 289 THR A CA 1
ATOM 2375 C C . THR A 1 289 ? -19.319 5.472 16.111 1.00 98.06 289 THR A C 1
ATOM 2377 O O . THR A 1 289 ? -18.455 5.448 15.237 1.00 98.06 289 THR A O 1
ATOM 2380 N N . ILE A 1 290 ? -19.926 4.372 16.549 1.00 97.94 290 ILE A N 1
ATOM 2381 C CA . ILE A 1 290 ? -19.680 3.014 16.056 1.00 97.94 290 ILE A CA 1
ATOM 2382 C C . ILE A 1 290 ? -20.954 2.508 15.399 1.00 97.94 290 ILE A C 1
ATOM 2384 O O . ILE A 1 290 ? -21.979 2.432 16.073 1.00 97.94 290 ILE A O 1
ATOM 2388 N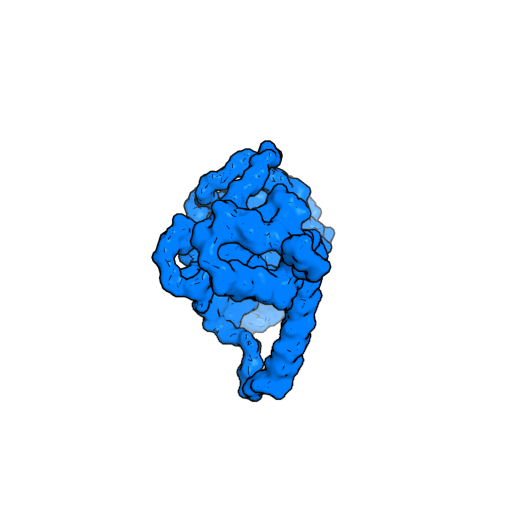 N . ASP A 1 291 ? -20.874 2.153 14.121 1.00 97.94 291 ASP A N 1
ATOM 2389 C CA . ASP A 1 291 ? -21.892 1.402 13.383 1.00 97.94 291 ASP A CA 1
ATOM 2390 C C . ASP A 1 291 ? -21.376 -0.033 13.213 1.00 97.94 291 ASP A C 1
ATOM 2392 O O . ASP A 1 291 ? -20.300 -0.265 12.649 1.00 97.94 291 ASP A O 1
ATOM 2396 N N . GLY A 1 292 ? -22.087 -0.996 13.789 1.00 97.19 292 GLY A N 1
ATOM 2397 C CA . GLY A 1 292 ? -21.620 -2.373 13.887 1.00 97.19 292 GLY A CA 1
ATOM 2398 C C . GLY A 1 292 ? -22.690 -3.321 14.406 1.00 97.19 292 GLY A C 1
ATOM 2399 O O . GLY A 1 292 ? -23.885 -3.040 14.338 1.00 97.19 292 GLY A O 1
ATOM 2400 N N . GLU A 1 293 ? -22.260 -4.440 14.975 1.00 97.19 293 GLU A N 1
ATOM 2401 C CA . GLU A 1 293 ? -23.152 -5.447 15.547 1.00 97.19 293 GLU A CA 1
ATOM 2402 C C . GLU A 1 293 ? -22.635 -5.990 16.881 1.00 97.19 293 GLU A C 1
ATOM 2404 O O . GLU A 1 293 ? -21.430 -6.095 17.125 1.00 97.19 293 GLU A O 1
ATOM 2409 N N . TYR A 1 294 ? -23.554 -6.362 17.770 1.00 97.00 294 TYR A N 1
ATOM 2410 C CA . TYR A 1 294 ? -23.199 -7.058 19.002 1.00 97.00 294 TYR A CA 1
ATOM 2411 C C . TYR A 1 294 ? -22.688 -8.465 18.694 1.00 97.00 294 TYR A C 1
ATOM 2413 O O . TYR A 1 294 ? -23.436 -9.322 18.221 1.00 97.00 294 TYR A O 1
ATOM 2421 N N . ARG A 1 295 ? -21.448 -8.767 19.083 1.00 95.44 295 ARG A N 1
ATOM 2422 C CA . ARG A 1 295 ? -20.784 -10.040 18.750 1.00 95.44 295 ARG A CA 1
ATOM 2423 C C . ARG A 1 295 ? -21.527 -11.281 19.258 1.00 95.44 295 ARG A C 1
ATOM 2425 O O . ARG A 1 295 ? -21.416 -12.357 18.684 1.00 95.44 295 ARG A O 1
ATOM 2432 N N . LYS A 1 296 ? -22.276 -11.159 20.362 1.00 93.19 296 LYS A N 1
ATOM 2433 C CA . LYS A 1 296 ? -22.994 -12.288 20.985 1.00 93.19 296 LYS A CA 1
ATOM 2434 C C . LYS A 1 296 ? -24.204 -12.774 20.187 1.00 93.19 296 LYS A C 1
ATOM 2436 O O . LYS A 1 296 ? -24.568 -13.937 20.326 1.00 93.19 296 LYS A O 1
ATOM 2441 N N . ASN A 1 297 ? -24.874 -11.891 19.451 1.00 94.12 297 ASN A N 1
ATOM 2442 C CA . ASN A 1 297 ? -26.162 -12.197 18.822 1.00 94.12 297 ASN A CA 1
ATOM 2443 C C . ASN A 1 297 ? -26.325 -11.619 17.406 1.00 94.12 297 ASN A C 1
ATOM 2445 O O . ASN A 1 297 ? -27.375 -11.839 16.810 1.00 94.12 297 ASN A O 1
ATOM 2449 N N . GLY A 1 298 ? -25.329 -10.894 16.884 1.00 92.19 298 GLY A N 1
ATOM 2450 C CA . GLY A 1 298 ? -25.361 -10.274 15.556 1.00 92.19 298 GLY A CA 1
ATOM 2451 C C . GLY A 1 298 ? -26.397 -9.157 15.423 1.00 92.19 298 GLY A C 1
ATOM 2452 O O . GLY A 1 298 ? -26.804 -8.822 14.318 1.00 92.19 298 GLY A O 1
ATOM 2453 N N . VAL A 1 299 ? -26.904 -8.612 16.536 1.00 97.19 299 VAL A N 1
ATOM 2454 C CA . VAL A 1 299 ? -27.892 -7.529 16.473 1.00 97.19 299 VAL A CA 1
ATOM 2455 C C . VAL A 1 299 ? -27.177 -6.232 16.085 1.00 97.19 299 VAL A C 1
ATOM 2457 O O . VAL A 1 299 ? -26.263 -5.833 16.817 1.00 97.19 299 VAL A O 1
ATOM 2460 N N . PRO A 1 300 ? -27.597 -5.552 14.998 1.00 97.75 300 PRO A N 1
ATOM 2461 C CA . PRO A 1 300 ? -27.022 -4.274 14.602 1.00 97.75 300 PRO A CA 1
ATOM 2462 C C . PRO A 1 300 ? -27.171 -3.224 15.700 1.00 97.75 300 PRO A C 1
ATOM 2464 O O . PRO A 1 300 ? -28.195 -3.161 16.389 1.00 97.75 300 PRO A O 1
ATOM 2467 N N . VAL A 1 301 ? -26.158 -2.381 15.856 1.00 96.75 301 VAL A N 1
ATOM 2468 C CA . VAL A 1 301 ? -26.118 -1.350 16.886 1.00 96.75 301 VAL A CA 1
ATOM 2469 C C . VAL A 1 301 ? -25.370 -0.115 16.396 1.00 96.75 301 VAL A C 1
ATOM 2471 O O . VAL A 1 301 ? -24.339 -0.216 15.736 1.00 96.75 301 VAL A O 1
ATOM 2474 N N . ILE A 1 302 ? -25.882 1.057 16.776 1.00 97.31 302 ILE A N 1
ATOM 2475 C CA . ILE A 1 302 ? -25.171 2.328 16.650 1.00 97.31 302 ILE A CA 1
ATOM 2476 C C . ILE A 1 302 ? -24.899 2.857 18.055 1.00 97.31 302 ILE A C 1
ATOM 2478 O O . ILE A 1 302 ? -25.830 3.103 18.826 1.00 97.31 302 ILE A O 1
ATOM 2482 N N . LEU A 1 303 ? -23.624 3.014 18.399 1.00 96.31 303 LEU A N 1
ATOM 2483 C CA . LEU A 1 303 ? -23.180 3.470 19.715 1.00 96.31 303 LEU A CA 1
ATOM 2484 C C . LEU A 1 303 ? -22.417 4.779 19.593 1.00 96.31 303 LEU A C 1
ATOM 2486 O O . LEU A 1 303 ? -21.636 4.954 18.668 1.00 96.31 303 LEU A O 1
ATOM 2490 N N . LYS A 1 304 ? -22.593 5.676 20.565 1.00 97.00 304 LYS A N 1
ATOM 2491 C CA . LYS A 1 304 ? -21.820 6.915 20.670 1.00 97.00 304 LYS A CA 1
ATOM 2492 C C . LYS A 1 304 ? -21.224 7.062 22.066 1.00 97.00 304 LYS A C 1
ATOM 2494 O O . LYS A 1 304 ? -21.900 6.777 23.059 1.00 97.00 304 LYS A O 1
ATOM 2499 N N . GLY A 1 305 ? -19.966 7.487 22.152 1.00 96.69 305 GLY A N 1
ATOM 2500 C CA . GLY A 1 305 ? -19.294 7.692 23.435 1.00 96.69 305 GLY A CA 1
ATOM 2501 C C . GLY A 1 305 ? -17.836 8.119 23.318 1.00 96.69 305 GLY A C 1
ATOM 2502 O O . GLY A 1 305 ? -17.358 8.463 22.242 1.00 96.69 305 GLY A O 1
ATOM 2503 N N . LEU A 1 306 ? -17.129 8.123 24.449 1.00 97.69 306 LEU A N 1
ATOM 2504 C CA . LEU A 1 306 ? -15.737 8.574 24.536 1.00 97.69 306 LEU A CA 1
ATOM 2505 C C . LEU A 1 306 ? -14.773 7.393 24.590 1.00 97.69 306 LEU A C 1
ATOM 2507 O O . LEU A 1 306 ? -14.971 6.484 25.393 1.00 97.69 306 LEU A O 1
ATOM 2511 N N . VAL A 1 307 ? -13.692 7.434 23.812 1.00 97.75 307 VAL A N 1
ATOM 2512 C CA . VAL A 1 307 ? -12.623 6.426 23.892 1.00 97.75 307 VAL A CA 1
ATOM 2513 C C . VAL A 1 307 ? -11.961 6.484 25.272 1.00 97.75 307 VAL A C 1
ATOM 2515 O O . VAL A 1 307 ? -11.357 7.495 25.631 1.00 97.75 307 VAL A O 1
ATOM 2518 N N . SER A 1 308 ? -12.031 5.392 26.035 1.00 95.94 308 SER A N 1
ATOM 2519 C CA . SER A 1 308 ? -11.447 5.291 27.378 1.00 95.94 308 SER A CA 1
ATOM 2520 C C . SER A 1 308 ? -10.105 4.562 27.374 1.00 95.94 308 SER A C 1
ATOM 2522 O O . SER A 1 308 ? -9.146 5.051 27.969 1.00 95.94 308 SER A O 1
ATOM 2524 N N . ASN A 1 309 ? -9.988 3.450 26.645 1.00 96.12 309 ASN A N 1
ATOM 2525 C CA . ASN A 1 309 ? -8.782 2.622 26.634 1.00 96.12 309 ASN A CA 1
ATOM 2526 C C . ASN A 1 309 ? -8.457 2.088 25.233 1.00 96.12 309 ASN A C 1
ATOM 2528 O O . ASN A 1 309 ? -9.346 1.987 24.397 1.00 96.12 309 ASN A O 1
ATOM 2532 N N . ILE A 1 310 ? -7.193 1.749 24.984 1.00 96.50 310 ILE A N 1
ATOM 2533 C CA . ILE A 1 310 ? -6.728 1.080 23.760 1.00 96.50 310 ILE A CA 1
ATOM 2534 C C . ILE A 1 310 ? -5.921 -0.142 24.192 1.00 96.50 310 ILE A C 1
ATOM 2536 O O . ILE A 1 310 ? -5.036 -0.020 25.038 1.00 96.50 310 ILE A O 1
ATOM 2540 N N . ASN A 1 311 ? -6.215 -1.302 23.615 1.00 94.31 311 ASN A N 1
ATOM 2541 C CA . ASN A 1 311 ? -5.502 -2.543 23.884 1.00 94.31 311 ASN A CA 1
ATOM 2542 C C . ASN A 1 311 ? -4.858 -3.057 22.598 1.00 94.31 311 ASN A C 1
ATOM 2544 O O . ASN A 1 311 ? -5.535 -3.247 21.588 1.00 94.31 311 ASN A O 1
ATOM 2548 N N . ILE A 1 312 ? -3.545 -3.272 22.646 1.00 92.25 312 ILE A N 1
ATOM 2549 C CA . ILE A 1 312 ? -2.754 -3.761 21.518 1.00 92.25 312 ILE A CA 1
ATOM 2550 C C . ILE A 1 312 ? -1.786 -4.808 22.047 1.00 92.25 312 ILE A C 1
ATOM 2552 O O . ILE A 1 312 ? -0.860 -4.492 22.793 1.00 92.25 312 ILE A O 1
ATOM 2556 N N . ASN A 1 313 ? -1.996 -6.051 21.639 1.00 86.56 313 ASN A N 1
ATOM 2557 C CA . ASN A 1 313 ? -1.064 -7.151 21.834 1.00 86.56 313 ASN A CA 1
ATOM 2558 C C . ASN A 1 313 ? -1.011 -8.018 20.559 1.00 86.56 313 ASN A C 1
ATOM 2560 O O . ASN A 1 313 ? -1.525 -7.608 19.516 1.00 86.56 313 ASN A O 1
ATOM 2564 N N . GLU A 1 314 ? -0.326 -9.163 20.608 1.00 75.50 314 GLU A N 1
ATOM 2565 C CA . GLU A 1 314 ? -0.165 -10.032 19.431 1.00 75.50 314 GLU A CA 1
ATOM 2566 C C . GLU A 1 314 ? -1.500 -10.601 18.929 1.00 75.50 314 GLU A C 1
ATOM 2568 O O . GLU A 1 314 ? -1.703 -10.683 17.720 1.00 75.50 314 GLU A O 1
ATOM 2573 N N . ASP A 1 315 ? -2.431 -10.898 19.834 1.00 77.62 315 ASP A N 1
ATOM 2574 C CA . ASP A 1 315 ? -3.696 -11.564 19.513 1.00 77.62 315 ASP A CA 1
ATOM 2575 C C . ASP A 1 315 ? -4.860 -10.577 19.338 1.00 77.62 315 ASP A C 1
ATOM 2577 O O . ASP A 1 315 ? -5.795 -10.820 18.577 1.00 77.62 315 ASP A O 1
ATOM 2581 N N . VAL A 1 316 ? -4.817 -9.448 20.050 1.00 86.06 316 VAL A N 1
ATOM 2582 C CA . VAL A 1 316 ? -5.951 -8.539 20.234 1.00 86.06 316 VAL A CA 1
ATOM 2583 C C . VAL A 1 316 ? -5.545 -7.105 19.935 1.00 86.06 316 VAL A C 1
ATOM 2585 O O . VAL A 1 316 ? -4.626 -6.554 20.545 1.00 86.06 316 VAL A O 1
ATOM 2588 N N . VAL A 1 317 ? -6.305 -6.470 19.043 1.00 90.75 317 VAL A N 1
ATOM 2589 C CA . VAL A 1 317 ? -6.228 -5.033 18.773 1.00 90.75 317 VAL A CA 1
ATOM 2590 C C . VAL A 1 317 ? -7.634 -4.458 18.854 1.00 90.75 317 VAL A C 1
ATOM 2592 O O . VAL A 1 317 ? -8.472 -4.732 17.999 1.00 90.75 317 VAL A O 1
ATOM 2595 N N . ASN A 1 318 ? -7.903 -3.691 19.908 1.00 95.69 318 ASN A N 1
ATOM 2596 C CA . ASN A 1 318 ? -9.210 -3.095 20.155 1.00 95.69 318 ASN A CA 1
ATOM 2597 C C . ASN A 1 318 ? -9.118 -1.788 20.946 1.00 95.69 318 ASN A C 1
ATOM 2599 O O . ASN A 1 318 ? -8.045 -1.361 21.383 1.00 95.69 318 ASN A O 1
ATOM 2603 N N . PHE A 1 319 ? -10.261 -1.136 21.124 1.00 97.38 319 PHE A N 1
ATOM 2604 C CA . PHE A 1 319 ? -10.392 -0.038 22.068 1.00 97.38 319 PHE A CA 1
ATOM 2605 C C . PHE A 1 319 ? -11.692 -0.167 22.856 1.00 97.38 319 PHE A C 1
ATOM 2607 O O . PHE A 1 319 ? -12.645 -0.812 22.423 1.00 97.38 319 PHE A O 1
ATOM 2614 N N . THR A 1 320 ? -11.733 0.467 24.020 1.00 97.81 320 THR A N 1
ATOM 2615 C CA . THR A 1 320 ? -12.933 0.569 24.849 1.00 97.81 320 THR A CA 1
ATOM 2616 C C . THR A 1 320 ? -13.485 1.977 24.735 1.00 97.81 320 THR A C 1
ATOM 2618 O O . THR A 1 320 ? -12.730 2.954 24.773 1.00 97.81 320 THR A O 1
ATOM 2621 N N . MET A 1 321 ? -14.805 2.090 24.625 1.00 96.75 321 MET A N 1
ATOM 2622 C CA . MET A 1 321 ? -15.517 3.357 24.730 1.00 96.75 321 MET A CA 1
ATOM 2623 C C . MET A 1 321 ? -16.431 3.371 25.950 1.00 96.75 321 MET A C 1
ATOM 2625 O O . MET A 1 321 ? -16.977 2.344 26.348 1.00 96.75 321 MET A O 1
ATOM 2629 N N . LYS A 1 322 ? -16.630 4.557 26.520 1.00 97.38 322 LYS A N 1
ATOM 2630 C CA . LYS A 1 322 ? -17.620 4.819 27.557 1.00 97.38 322 LYS A CA 1
ATOM 2631 C C . LYS A 1 322 ? -18.832 5.498 26.931 1.00 97.38 322 LYS A C 1
ATOM 2633 O O . LYS A 1 322 ? -18.724 6.631 26.456 1.00 97.38 322 LYS A O 1
ATOM 2638 N N . GLY A 1 323 ? -19.961 4.793 26.911 1.00 91.88 323 GLY A N 1
ATOM 2639 C CA . GLY A 1 323 ? -21.229 5.307 26.402 1.00 91.88 323 GLY A CA 1
ATOM 2640 C C . GLY A 1 323 ? -21.817 6.406 27.289 1.00 91.88 323 GLY A C 1
ATOM 2641 O O . GLY A 1 323 ? -21.382 6.626 28.423 1.00 91.88 323 GLY A O 1
ATOM 2642 N N . ASN A 1 324 ? -22.853 7.080 26.787 1.00 84.44 324 ASN A N 1
ATOM 2643 C CA . ASN A 1 324 ? -23.567 8.122 27.539 1.00 84.44 324 ASN A CA 1
ATOM 2644 C C . ASN A 1 324 ? -24.243 7.594 28.818 1.00 84.44 324 ASN A C 1
ATOM 2646 O O . ASN A 1 324 ? -24.447 8.354 29.761 1.00 84.44 324 ASN A O 1
ATOM 2650 N N . ASP A 1 325 ? -24.564 6.298 28.869 1.00 86.38 325 ASP A N 1
ATOM 2651 C CA . ASP A 1 325 ? -25.086 5.610 30.058 1.00 86.38 325 ASP A CA 1
ATOM 2652 C C . ASP A 1 325 ? -23.988 5.243 31.078 1.00 86.38 325 ASP A C 1
ATOM 2654 O O . ASP A 1 325 ? -24.267 4.647 32.118 1.00 86.38 325 ASP A O 1
ATOM 2658 N N . GLY A 1 326 ? -22.734 5.604 30.790 1.00 87.81 326 GLY A N 1
ATOM 2659 C CA . GLY A 1 326 ? -21.573 5.356 31.632 1.00 87.81 326 GLY A CA 1
ATOM 2660 C C . GLY A 1 326 ? -21.001 3.943 31.526 1.00 87.81 326 GLY A C 1
ATOM 2661 O O . GLY A 1 326 ? -19.994 3.681 32.187 1.00 87.81 326 GLY A O 1
ATOM 2662 N N . LYS A 1 327 ? -21.589 3.054 30.714 1.00 92.06 327 LYS A N 1
ATOM 2663 C CA . LYS A 1 327 ? -21.069 1.697 30.517 1.00 92.06 327 LYS A CA 1
ATOM 2664 C C . LYS A 1 327 ? -19.853 1.703 29.607 1.00 92.06 327 LYS A C 1
ATOM 2666 O O . LYS A 1 327 ? -19.790 2.455 28.635 1.00 92.06 327 LYS A O 1
ATOM 2671 N N . GLU A 1 328 ? -18.905 0.834 29.927 1.00 96.44 328 GLU A N 1
ATOM 2672 C CA . GLU A 1 328 ? -17.764 0.549 29.067 1.00 96.44 328 GLU A CA 1
ATOM 2673 C C . GLU A 1 328 ? -18.110 -0.577 28.097 1.00 96.44 328 GLU A C 1
ATOM 2675 O O . GLU A 1 328 ? -18.709 -1.578 28.488 1.00 96.44 328 GLU A O 1
ATOM 2680 N N . ILE A 1 329 ? -17.757 -0.380 26.830 1.00 96.62 329 ILE A N 1
ATOM 2681 C CA . ILE A 1 329 ? -18.047 -1.299 25.732 1.00 96.62 329 ILE A CA 1
ATOM 2682 C C . ILE A 1 329 ? -16.761 -1.473 24.931 1.00 96.62 329 ILE A C 1
ATOM 2684 O O . ILE A 1 329 ? -16.149 -0.487 24.510 1.00 96.62 329 ILE A O 1
ATOM 2688 N N . SER A 1 330 ? -16.341 -2.722 24.746 1.00 97.44 330 SER A N 1
ATOM 2689 C CA . SER A 1 330 ? -15.167 -3.066 23.941 1.00 97.44 330 SER A CA 1
ATOM 2690 C C . SER A 1 330 ? -15.526 -3.165 22.456 1.00 97.44 330 SER A C 1
ATOM 2692 O O . SER A 1 330 ? -16.499 -3.823 22.084 1.00 97.44 330 SER A O 1
ATOM 2694 N N . ILE A 1 331 ? -14.740 -2.489 21.614 1.00 97.88 331 ILE A N 1
ATOM 2695 C CA . ILE A 1 331 ? -14.977 -2.333 20.177 1.00 97.88 331 ILE A CA 1
ATOM 2696 C C . ILE A 1 331 ? -13.850 -2.995 19.388 1.00 97.88 331 ILE A C 1
ATOM 2698 O O . ILE A 1 331 ? -12.704 -2.526 19.362 1.00 97.88 331 ILE A O 1
ATOM 2702 N N . GLY A 1 332 ? -14.205 -4.094 18.737 1.00 94.50 332 GLY A N 1
ATOM 2703 C CA . GLY A 1 332 ? -13.348 -4.867 17.856 1.00 94.50 332 GLY A CA 1
ATOM 2704 C C . GLY A 1 332 ? -13.549 -4.514 16.381 1.00 94.50 332 GLY A C 1
ATOM 2705 O O . GLY A 1 332 ? -14.424 -3.722 16.031 1.00 94.50 332 GLY A O 1
ATOM 2706 N N . GLY A 1 333 ? -12.730 -5.099 15.513 1.00 90.31 333 GLY A N 1
ATOM 2707 C CA . GLY A 1 333 ? -12.867 -5.030 14.057 1.00 90.31 333 GLY A CA 1
ATOM 2708 C C . GLY A 1 333 ? -13.346 -6.357 13.472 1.00 90.31 333 GLY A C 1
ATOM 2709 O O . GLY A 1 333 ? -13.916 -7.194 14.177 1.00 90.31 333 GLY A O 1
ATOM 2710 N N . PHE A 1 334 ? -13.078 -6.569 12.187 1.00 83.44 334 PHE A N 1
ATOM 2711 C CA . PHE A 1 334 ? -13.368 -7.830 11.506 1.00 83.44 334 PHE A CA 1
ATOM 2712 C C . PHE A 1 334 ? -12.818 -9.055 12.267 1.00 83.44 334 PHE A C 1
ATOM 2714 O O . PHE A 1 334 ? -11.712 -9.017 12.806 1.00 83.44 334 PHE A O 1
ATOM 2721 N N . ASP A 1 335 ? -13.615 -10.128 12.305 1.00 80.38 335 ASP A N 1
ATOM 2722 C CA . ASP A 1 335 ? -13.354 -11.403 12.998 1.00 80.38 335 ASP A CA 1
ATOM 2723 C C . ASP A 1 335 ? -13.136 -11.319 14.528 1.00 80.38 335 ASP A C 1
ATOM 2725 O O . ASP A 1 335 ? -12.578 -12.224 15.150 1.00 80.38 335 ASP A O 1
ATOM 2729 N N . SER A 1 336 ? -13.620 -10.259 15.183 1.00 85.56 336 SER A N 1
ATOM 2730 C CA . SER A 1 336 ? -13.488 -10.118 16.642 1.00 85.56 336 SER A CA 1
ATOM 2731 C C . SER A 1 336 ? -14.167 -11.253 17.414 1.00 85.56 336 SER A C 1
ATOM 2733 O O . SER A 1 336 ? -15.349 -11.556 17.227 1.00 85.56 336 SER A O 1
ATOM 2735 N N . LYS A 1 337 ? -13.419 -11.872 18.336 1.00 84.38 337 LYS A N 1
ATOM 2736 C CA . LYS A 1 337 ? -13.877 -13.021 19.137 1.00 84.38 337 LYS A CA 1
ATOM 2737 C C . LYS A 1 337 ? -14.060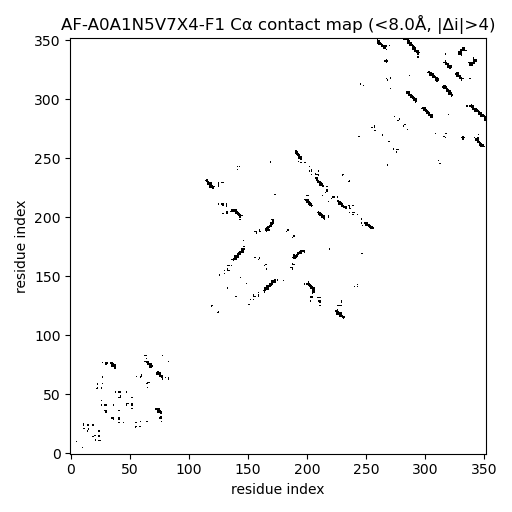 -12.719 20.610 1.00 84.38 337 LYS A C 1
ATOM 2739 O O . LYS A 1 337 ? -14.592 -13.593 21.290 1.00 84.38 337 LYS A O 1
ATOM 2744 N N . ILE A 1 338 ? -13.641 -11.558 21.120 1.00 90.69 338 ILE A N 1
ATOM 2745 C CA . ILE A 1 338 ? -13.654 -11.260 22.566 1.00 90.69 338 ILE A CA 1
ATOM 2746 C C . ILE A 1 338 ? -14.269 -9.903 22.931 1.00 90.69 338 ILE A C 1
ATOM 2748 O O . ILE A 1 338 ? -14.654 -9.717 24.083 1.00 90.69 338 ILE A O 1
ATOM 2752 N N . GLU A 1 339 ? -14.496 -9.037 21.950 1.00 95.69 339 GLU A N 1
ATOM 2753 C CA . GLU A 1 339 ? -15.071 -7.698 22.076 1.00 95.69 339 GLU A CA 1
ATOM 2754 C C . GLU A 1 339 ? -16.601 -7.711 22.075 1.00 95.69 339 GLU A C 1
ATOM 2756 O O . GLU A 1 339 ? -17.227 -8.612 21.515 1.00 95.69 339 GLU A O 1
ATOM 2761 N N . ASP A 1 340 ? -17.233 -6.734 22.713 1.00 96.44 340 ASP A N 1
ATOM 2762 C CA . ASP A 1 340 ? -18.694 -6.656 22.807 1.00 96.44 340 ASP A CA 1
ATOM 2763 C C . ASP A 1 340 ? -19.339 -6.367 21.445 1.00 96.44 340 ASP A C 1
ATOM 2765 O O . ASP A 1 340 ? -20.405 -6.911 21.140 1.00 96.44 340 ASP A O 1
ATOM 2769 N N . VAL A 1 341 ? -18.677 -5.541 20.628 1.00 97.44 341 VAL A N 1
ATOM 2770 C CA . VAL A 1 341 ? -19.153 -5.087 19.316 1.00 97.44 341 VAL A CA 1
ATOM 2771 C C . VAL A 1 341 ? -18.096 -5.322 18.241 1.00 97.44 341 VAL A C 1
ATOM 2773 O O . VAL A 1 341 ? -16.919 -5.020 18.444 1.00 97.44 341 VAL A O 1
ATOM 2776 N N . ILE A 1 342 ? -18.539 -5.828 17.091 1.00 96.12 342 ILE A N 1
ATOM 2777 C CA . ILE A 1 342 ? -17.781 -5.867 15.837 1.00 96.12 342 ILE A CA 1
ATOM 2778 C C . ILE A 1 342 ? -18.119 -4.580 15.084 1.00 96.12 342 ILE A C 1
ATOM 2780 O O . ILE A 1 342 ? -19.268 -4.387 14.687 1.00 96.12 342 ILE A O 1
ATOM 2784 N N . ALA A 1 343 ? -17.153 -3.674 14.928 1.00 97.12 343 ALA A N 1
ATOM 2785 C CA . ALA A 1 343 ? -17.367 -2.438 14.184 1.00 97.12 343 ALA A CA 1
ATOM 2786 C C . ALA A 1 343 ? -17.267 -2.682 12.673 1.00 97.12 343 ALA A C 1
ATOM 2788 O O . ALA A 1 343 ? -16.307 -3.295 12.205 1.00 97.12 343 ALA A O 1
ATOM 2789 N N . HIS A 1 344 ? -18.233 -2.153 11.922 1.00 93.75 344 HIS A N 1
ATOM 2790 C CA . HIS A 1 344 ? -18.171 -2.058 10.461 1.00 93.75 344 HIS A CA 1
ATOM 2791 C C . HIS A 1 344 ? -17.729 -0.668 10.016 1.00 93.75 344 HIS A C 1
ATOM 2793 O O . HIS A 1 344 ? -17.010 -0.533 9.032 1.00 93.75 344 HIS A O 1
ATOM 2799 N N . ARG A 1 345 ? -18.154 0.366 10.749 1.00 97.06 345 ARG A N 1
ATOM 2800 C CA . ARG A 1 345 ? -17.698 1.742 10.574 1.00 97.06 345 ARG A CA 1
ATOM 2801 C C . ARG A 1 345 ? -17.451 2.402 11.919 1.00 97.06 345 ARG A C 1
ATOM 2803 O O . ARG A 1 345 ? -18.198 2.213 12.881 1.00 97.06 345 ARG A O 1
ATOM 2810 N N . ILE A 1 346 ? -16.385 3.185 11.973 1.00 98.25 346 ILE A N 1
ATOM 2811 C CA . ILE A 1 346 ? -15.996 3.984 13.130 1.00 98.25 346 ILE A CA 1
ATOM 2812 C C . ILE A 1 346 ? -15.884 5.422 12.652 1.00 98.25 346 ILE A C 1
ATOM 2814 O O . ILE A 1 346 ? -15.168 5.694 11.696 1.00 98.25 346 ILE A O 1
ATOM 2818 N N . THR A 1 347 ? -16.537 6.345 13.342 1.00 98.25 347 THR A N 1
ATOM 2819 C CA . THR A 1 347 ? -16.426 7.777 13.062 1.00 98.25 347 THR A CA 1
ATOM 2820 C C . THR A 1 347 ? -15.849 8.467 14.282 1.00 98.25 347 THR A C 1
ATOM 2822 O O . THR A 1 347 ? -16.423 8.373 15.363 1.00 98.25 347 THR A O 1
ATOM 2825 N N . ILE A 1 348 ? -14.727 9.172 14.138 1.00 98.06 348 ILE A N 1
ATOM 2826 C CA . ILE A 1 348 ? -14.281 10.143 15.142 1.00 98.06 348 ILE A CA 1
ATOM 2827 C C . ILE A 1 348 ? -15.062 11.429 14.885 1.00 98.06 348 ILE A C 1
ATOM 2829 O O . ILE A 1 348 ? -14.848 12.092 13.875 1.00 98.06 348 ILE A O 1
ATOM 2833 N N . GLU A 1 349 ? -15.970 11.762 15.795 1.00 95.12 349 GLU A N 1
ATOM 2834 C CA . GLU A 1 349 ? -16.924 12.869 15.659 1.00 95.12 349 GLU A CA 1
ATOM 2835 C C . GLU A 1 349 ? -16.309 14.198 16.087 1.00 95.12 349 GLU A C 1
ATOM 2837 O O . GLU A 1 349 ? -16.407 15.204 15.393 1.00 95.12 349 GLU A O 1
ATOM 2842 N N . ASN A 1 350 ? -15.696 14.202 17.273 1.00 91.69 350 ASN A N 1
ATOM 2843 C CA . ASN A 1 350 ? -15.201 15.400 17.936 1.00 91.69 350 ASN A CA 1
ATOM 2844 C C . ASN A 1 350 ? -13.975 15.078 18.789 1.00 91.69 350 ASN A C 1
ATOM 2846 O O . ASN A 1 350 ? -13.861 13.999 19.376 1.00 91.69 350 ASN A O 1
ATOM 2850 N N . ILE A 1 351 ? -13.105 16.075 18.929 1.00 92.56 351 ILE A N 1
ATOM 2851 C CA . ILE A 1 351 ? -11.929 16.035 19.796 1.00 92.56 351 ILE A CA 1
ATOM 2852 C C . ILE A 1 351 ? -11.930 17.242 20.743 1.00 92.56 351 ILE A C 1
ATOM 2854 O O . ILE A 1 351 ? -12.310 18.343 20.341 1.00 92.56 351 ILE A O 1
ATOM 2858 N N . LYS A 1 352 ? -11.558 17.037 22.012 1.00 82.50 352 LYS A N 1
ATOM 2859 C CA . LYS A 1 352 ? -11.440 18.092 23.035 1.00 82.50 352 LYS A CA 1
ATOM 2860 C C . LYS A 1 352 ? -10.222 17.916 23.931 1.00 82.50 352 LYS A C 1
ATOM 2862 O O . LYS A 1 352 ? -9.838 16.754 24.225 1.00 82.50 352 LYS A O 1
#

pLDDT: mean 88.9, std 9.33, range [38.22, 98.25]

Solvent-accessible surface area (backbone atoms only — not comparable to full-atom values): 19334 Å² total; per-residue (Å²): 131,82,88,68,76,80,52,73,66,60,52,40,53,54,37,36,76,74,72,37,51,72,69,41,30,51,52,49,50,52,21,47,77,59,78,25,37,34,68,67,55,48,46,71,75,40,102,52,54,73,70,57,49,51,54,39,53,53,49,35,36,78,70,55,47,35,45,78,48,88,55,91,76,45,34,37,34,51,48,60,67,66,61,44,48,53,55,49,53,51,50,51,52,52,52,48,51,56,51,53,54,49,46,71,75,65,56,58,93,85,64,74,89,61,68,51,68,41,77,24,61,42,63,69,60,38,52,52,53,43,49,51,38,60,72,68,42,74,56,31,36,45,34,30,39,36,67,88,62,47,66,82,43,48,71,60,45,39,56,39,26,76,73,65,23,41,27,39,37,40,36,25,75,84,80,78,68,90,62,58,62,60,58,58,59,73,66,67,36,58,40,30,35,30,41,31,84,76,66,78,42,36,34,42,32,20,62,67,51,31,28,30,40,26,55,40,62,43,75,74,67,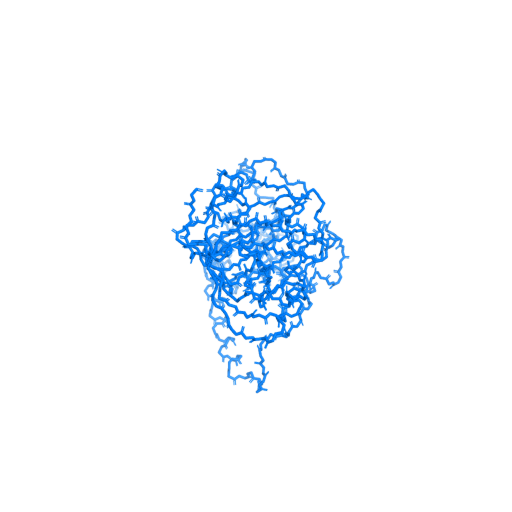48,90,62,78,61,45,31,40,38,37,52,36,53,68,64,24,47,52,50,51,53,55,49,49,58,52,54,76,75,34,45,84,74,46,77,62,80,79,63,79,64,36,79,29,68,50,54,70,59,48,52,51,49,54,49,54,42,42,76,73,66,46,74,40,43,32,35,39,36,42,32,25,31,59,89,75,66,48,75,44,79,48,56,31,34,57,73,48,76,47,80,59,98,89,46,69,38,35,28,29,34,32,88,87,68,49,77,45,38,42,21,25,86,90,55,86,84,37,53,26,32,39,55,33,41,28,42,60,49,78,83

Organism: NCBI:txid1673428

InterPro domains:
  IPR002831 Transcription regulator TrmB, N-terminal [PF01978] (15-82)
  IPR021586 Transcription regulator TrmB, C-terminal [PF11495] (117-350)
  IPR036388 Winged helix-like DNA-binding domain superfamily [G3DSA:1.10.10.10] (8-105)
  IPR036390 Winged helix DNA-binding domain superfamily [SSF46785] (9-94)
  IPR037253 TrmB/BL1, C-terminal domain superfamily [SSF159071] (260-349)
  IPR051797 Transcription regulator TrmB-like [PTHR34293] (8-251)

Foldseek 3Di:
DPPDPDDLVVQLVVVVVVVDDSVLSVLLVVQAVVQKDFLVRSVVVDVDDSVRVVVSVVVCVVLPQWDWDDDVRIMIGGDDPVVSVVVSVVVVVVVVVVVVVVCVVPPPDVPPVDDQKDWDQDDVVLLVVLLVQLVPADAEKEWEAEPVSVVSNLVSLLVNVVNNYAYEYEYEDPPDDPPVVVVSVVSVSHQWYWYDPDGAWTKMAGDQFKMKTAGPCLSNPDDDSTGTMIHRDNVVSVVVVLVSLQSVVPTGTDDHHADDPFDKDQDQSVVVVNVVVCVVVVFDWWKKWFFFAFPVPRHTDIFIFTWDAFDDDSPDGWTWGQGPVRDIFIEGEPPDDPGRTHGRMMTRHDTD